Protein AF-A0A0L1IGY7-F1 (afdb_monomer_lite)

pLDDT: mean 75.58, std 21.61, range [26.47, 94.38]

Structure (mmCIF, N/CA/C/O backbone):
data_AF-A0A0L1IGY7-F1
#
_entry.id   AF-A0A0L1IGY7-F1
#
loop_
_atom_site.group_PDB
_atom_site.id
_atom_site.type_symbol
_atom_site.label_atom_id
_atom_site.label_alt_id
_atom_site.label_comp_id
_atom_site.label_asym_id
_atom_site.label_entity_id
_atom_site.label_seq_id
_atom_site.pdbx_PDB_ins_code
_atom_site.Cartn_x
_atom_site.Cartn_y
_atom_site.Cartn_z
_atom_site.occupancy
_atom_site.B_iso_or_equiv
_atom_site.auth_seq_id
_atom_site.auth_comp_id
_atom_site.auth_asym_id
_atom_site.auth_atom_id
_atom_site.pdbx_PDB_model_num
ATOM 1 N N . MET A 1 1 ? -8.525 -13.705 -47.523 1.00 35.44 1 MET A N 1
ATOM 2 C CA . MET A 1 1 ? -8.059 -14.570 -46.414 1.00 35.44 1 MET A CA 1
ATOM 3 C C . MET A 1 1 ? -8.398 -13.883 -45.099 1.00 35.44 1 MET A C 1
ATOM 5 O O . MET A 1 1 ? -7.774 -12.883 -44.765 1.00 35.44 1 MET A O 1
ATOM 9 N N . ASN A 1 2 ? -9.435 -14.358 -44.407 1.00 31.61 2 ASN A N 1
ATOM 10 C CA . ASN A 1 2 ? -9.887 -13.793 -43.135 1.00 31.61 2 ASN A CA 1
ATOM 11 C C . ASN A 1 2 ? -8.904 -14.158 -42.016 1.00 31.61 2 ASN A C 1
ATOM 13 O O . ASN A 1 2 ? -8.664 -15.336 -41.757 1.00 31.61 2 ASN A O 1
ATOM 17 N N . LYS A 1 3 ? -8.339 -13.148 -41.346 1.00 35.06 3 LYS A N 1
ATOM 18 C CA . LYS A 1 3 ? -7.566 -13.336 -40.115 1.00 35.06 3 LYS A CA 1
ATOM 19 C C . LYS A 1 3 ? -8.540 -13.611 -38.972 1.00 35.06 3 LYS A C 1
ATOM 21 O O . LYS A 1 3 ? -9.159 -12.691 -38.448 1.00 35.06 3 LYS A O 1
ATOM 26 N N . ILE A 1 4 ? -8.661 -14.876 -38.585 1.00 37.03 4 ILE A N 1
ATOM 27 C CA . ILE A 1 4 ? -9.270 -15.261 -37.312 1.00 37.03 4 ILE A CA 1
ATOM 28 C C . ILE A 1 4 ? -8.309 -14.794 -36.215 1.00 37.03 4 ILE A C 1
ATOM 30 O O . ILE A 1 4 ? -7.253 -15.390 -35.997 1.00 37.03 4 ILE A O 1
ATOM 34 N N . ALA A 1 5 ? -8.643 -13.681 -35.565 1.00 39.09 5 ALA A N 1
ATOM 35 C CA . ALA A 1 5 ? -7.995 -13.273 -34.331 1.00 39.09 5 ALA A CA 1
ATOM 36 C C . ALA A 1 5 ? -8.349 -14.307 -33.254 1.00 39.09 5 ALA A C 1
ATOM 38 O O . ALA A 1 5 ? -9.515 -14.449 -32.885 1.00 39.09 5 ALA A O 1
ATOM 39 N N . LYS A 1 6 ? -7.354 -15.053 -32.766 1.00 36.97 6 LYS A N 1
ATOM 40 C CA . LYS A 1 6 ? -7.507 -15.844 -31.544 1.00 36.97 6 LYS A CA 1
ATOM 41 C C . LYS A 1 6 ? -7.754 -14.855 -30.400 1.00 36.97 6 LYS A C 1
ATOM 43 O O . LYS A 1 6 ? -6.845 -14.123 -30.027 1.00 36.97 6 LYS A O 1
ATOM 48 N N . LYS A 1 7 ? -8.995 -14.777 -29.910 1.00 40.12 7 LYS A N 1
ATOM 49 C CA . LYS A 1 7 ? -9.310 -14.125 -28.634 1.00 40.12 7 LYS A CA 1
ATOM 50 C C . LYS A 1 7 ? -8.731 -14.994 -27.520 1.00 40.12 7 LYS A C 1
ATOM 52 O O . LYS A 1 7 ? -9.039 -16.183 -27.443 1.00 40.12 7 LYS A O 1
ATOM 57 N N . ASP A 1 8 ? -7.868 -14.409 -26.699 1.00 37.25 8 ASP A N 1
ATOM 58 C CA . ASP A 1 8 ? -7.226 -15.082 -25.576 1.00 37.25 8 ASP A CA 1
ATOM 59 C C . ASP A 1 8 ? -8.265 -15.409 -24.492 1.00 37.25 8 ASP A C 1
ATOM 61 O O . ASP A 1 8 ? -8.646 -14.567 -23.688 1.00 37.25 8 ASP A O 1
ATOM 65 N N . SER A 1 9 ? -8.688 -16.673 -24.435 1.00 38.88 9 SER A N 1
ATOM 66 C CA . SER A 1 9 ? -9.661 -17.242 -23.483 1.00 38.88 9 SER A CA 1
ATOM 67 C C . SER A 1 9 ? -9.359 -16.992 -21.988 1.00 38.88 9 SER A C 1
ATOM 69 O O . SER A 1 9 ? -10.188 -17.310 -21.137 1.00 38.88 9 SER A O 1
ATOM 71 N N . CYS A 1 10 ? -8.186 -16.455 -21.640 1.00 31.28 10 CYS A N 1
ATOM 72 C CA . CYS A 1 10 ? -7.758 -16.199 -20.263 1.00 31.28 10 CYS A CA 1
ATOM 73 C C . CYS A 1 10 ? -8.194 -1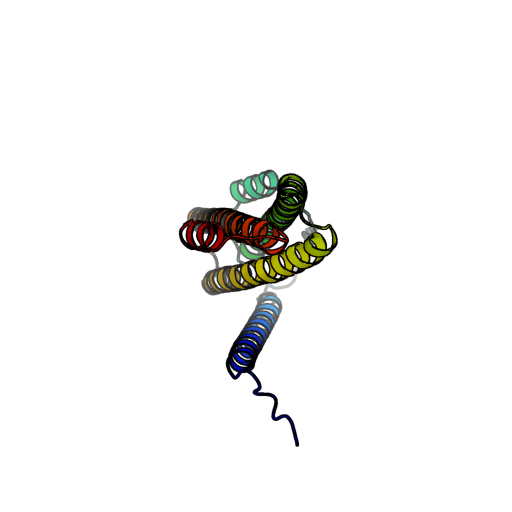4.814 -19.743 1.00 31.28 10 CYS A C 1
ATOM 75 O O . CYS A 1 10 ? -8.430 -14.663 -18.543 1.00 31.28 10 CYS A O 1
ATOM 77 N N . SER A 1 11 ? -8.351 -13.809 -20.619 1.00 41.44 11 SER A N 1
ATOM 78 C CA . SER A 1 11 ? -8.774 -12.459 -20.208 1.00 41.44 11 SER A CA 1
ATOM 79 C C . SER A 1 11 ? -10.242 -12.411 -19.799 1.00 41.44 11 SER A C 1
ATOM 81 O O . SER A 1 11 ? -10.586 -11.784 -18.799 1.00 41.44 11 SER A O 1
ATOM 83 N N . ASP A 1 12 ? -11.092 -13.124 -20.536 1.00 34.22 12 ASP A N 1
ATOM 84 C CA . ASP A 1 12 ? -12.546 -13.070 -20.366 1.00 34.22 12 ASP A CA 1
ATOM 85 C C . ASP A 1 12 ? -12.972 -13.801 -19.079 1.00 34.22 12 ASP A C 1
ATOM 87 O O . ASP A 1 12 ? -13.794 -13.302 -18.315 1.00 34.22 12 ASP A O 1
ATOM 91 N N . LEU A 1 13 ? -12.297 -14.907 -18.737 1.00 34.72 13 LEU A N 1
ATOM 92 C CA . LEU A 1 13 ? -12.490 -15.628 -17.469 1.00 34.72 13 LEU A CA 1
ATOM 93 C C . LEU A 1 13 ? -12.024 -14.832 -16.235 1.00 34.72 13 LEU A C 1
ATOM 95 O O . LEU A 1 13 ? -12.577 -14.999 -15.143 1.00 34.72 13 LEU A O 1
ATOM 99 N N . GLN A 1 14 ? -11.000 -13.981 -16.374 1.00 40.22 14 GLN A N 1
ATOM 100 C CA . GLN A 1 14 ? -10.574 -13.077 -15.298 1.00 40.22 14 GLN A CA 1
ATOM 101 C C . GLN A 1 14 ? -11.543 -11.902 -15.127 1.00 40.22 14 GLN A C 1
ATOM 103 O O . GLN A 1 14 ? -11.778 -11.471 -13.995 1.00 40.22 14 GLN A O 1
ATOM 108 N N . TYR A 1 15 ? -12.122 -11.414 -16.225 1.00 38.25 15 TYR A N 1
ATOM 109 C CA . TYR A 1 15 ? -13.119 -10.347 -16.218 1.00 38.25 15 TYR A CA 1
ATOM 110 C C . TYR A 1 15 ? -14.428 -10.797 -15.550 1.00 38.25 15 TYR A C 1
ATOM 112 O O . TYR A 1 15 ? -14.875 -10.153 -14.601 1.00 38.25 15 TYR A O 1
ATOM 120 N N . ASP A 1 16 ? -14.959 -11.964 -15.929 1.00 37.38 16 ASP A N 1
ATOM 121 C CA . ASP A 1 16 ? -16.190 -12.528 -15.350 1.00 37.38 16 ASP A CA 1
ATOM 122 C C . ASP A 1 16 ? -16.063 -12.807 -13.844 1.00 37.38 16 ASP A C 1
ATOM 124 O O . ASP A 1 16 ? -16.973 -12.529 -13.058 1.00 37.38 16 ASP A O 1
ATOM 128 N N . LYS A 1 17 ? -14.903 -13.310 -13.391 1.00 43.84 17 LYS A N 1
ATOM 129 C CA . LYS A 1 17 ? -14.641 -13.496 -11.952 1.00 43.84 17 LYS A CA 1
ATOM 130 C C . LYS A 1 17 ? -14.593 -12.168 -11.191 1.00 43.84 17 LYS A C 1
ATOM 132 O O . LYS A 1 17 ? -15.021 -12.131 -10.036 1.00 43.84 17 LYS A O 1
ATOM 137 N N . LYS A 1 18 ? -14.079 -11.097 -11.805 1.00 47.28 18 LYS A N 1
ATOM 138 C CA . LYS A 1 18 ? -14.032 -9.755 -11.201 1.00 47.28 18 LYS A CA 1
ATOM 139 C C . LYS A 1 18 ? -15.415 -9.105 -11.139 1.00 47.28 18 LYS A C 1
ATOM 141 O O . LYS A 1 18 ? -15.749 -8.532 -10.103 1.00 47.28 18 LYS A O 1
ATOM 146 N N . GLU A 1 19 ? -16.241 -9.237 -12.176 1.00 51.31 19 GLU A N 1
ATOM 147 C CA . GLU A 1 19 ? -17.617 -8.719 -12.155 1.00 51.31 19 GLU A CA 1
ATOM 148 C C . GLU A 1 19 ? -18.472 -9.388 -11.081 1.00 51.31 19 GLU A C 1
ATOM 150 O O . GLU A 1 19 ? -19.146 -8.693 -10.318 1.00 51.31 19 GLU A O 1
ATOM 155 N N . LYS A 1 20 ? -18.389 -10.719 -10.965 1.00 48.12 20 LYS A N 1
ATOM 156 C CA . LYS A 1 20 ? -19.168 -11.497 -9.989 1.00 48.12 20 LYS A CA 1
ATOM 157 C C . LYS A 1 20 ? -18.786 -11.172 -8.539 1.00 48.12 20 LYS A C 1
ATOM 159 O O . LYS A 1 20 ? -19.646 -11.089 -7.665 1.00 48.12 20 LYS A O 1
ATOM 164 N N . LYS A 1 21 ? -17.495 -10.928 -8.276 1.00 48.44 21 LYS A N 1
ATOM 165 C CA . LYS A 1 21 ? -17.021 -10.428 -6.971 1.00 48.44 21 LYS A CA 1
ATOM 166 C C . LYS A 1 21 ? -17.539 -9.021 -6.673 1.00 48.44 21 LYS A C 1
ATOM 168 O O . LYS A 1 21 ? -18.062 -8.778 -5.588 1.00 48.44 21 LYS A O 1
ATOM 173 N N . ARG A 1 22 ? -17.475 -8.117 -7.656 1.00 46.38 22 ARG A N 1
ATOM 174 C CA . ARG A 1 22 ? -17.964 -6.736 -7.529 1.00 46.38 22 ARG A CA 1
ATOM 175 C C . ARG A 1 22 ? -19.461 -6.675 -7.211 1.00 46.38 22 ARG A C 1
ATOM 177 O O . ARG A 1 22 ? -19.868 -5.860 -6.384 1.00 46.38 22 ARG A O 1
ATOM 184 N N . THR A 1 23 ? -20.272 -7.537 -7.826 1.00 43.44 23 THR A N 1
ATOM 185 C CA . THR A 1 23 ? -21.715 -7.630 -7.537 1.00 43.44 23 THR A CA 1
ATOM 186 C C . THR A 1 23 ? -21.976 -8.119 -6.116 1.00 43.44 23 THR A C 1
ATOM 188 O O . THR A 1 23 ? -22.789 -7.522 -5.414 1.00 43.44 23 THR A O 1
ATOM 191 N N . ASN A 1 24 ? -21.236 -9.128 -5.648 1.00 46.62 24 ASN A N 1
ATOM 192 C CA . ASN A 1 24 ? -21.349 -9.616 -4.270 1.00 46.62 24 ASN A CA 1
ATOM 193 C C . ASN A 1 24 ? -20.965 -8.541 -3.237 1.00 46.62 24 ASN A C 1
ATOM 195 O O . ASN A 1 24 ? -21.649 -8.385 -2.227 1.00 46.62 24 ASN A O 1
ATOM 199 N N . TYR A 1 25 ? -19.918 -7.756 -3.507 1.00 46.16 25 TYR A N 1
ATOM 200 C CA . TYR A 1 25 ? -19.517 -6.645 -2.644 1.00 46.16 25 TYR A CA 1
ATOM 201 C C . TYR A 1 25 ? -20.592 -5.547 -2.575 1.00 46.16 25 TYR A C 1
ATOM 203 O O . TYR A 1 25 ? -20.991 -5.138 -1.483 1.00 46.16 25 TYR A O 1
ATOM 211 N N . LEU A 1 26 ? -21.132 -5.124 -3.723 1.00 52.81 26 LEU A N 1
ATOM 212 C CA . LEU A 1 26 ? -22.239 -4.159 -3.788 1.00 52.81 26 LEU A CA 1
ATOM 213 C C . LEU A 1 26 ? -23.484 -4.652 -3.037 1.00 52.81 26 LEU A C 1
ATOM 215 O O . LEU A 1 26 ? -24.147 -3.864 -2.363 1.00 52.81 26 LEU A O 1
ATOM 219 N N . GLN A 1 27 ? -23.772 -5.952 -3.110 1.00 54.78 27 GLN A N 1
ATOM 220 C CA . GLN A 1 27 ? -24.874 -6.558 -2.372 1.00 54.78 27 GLN A CA 1
ATOM 221 C C . GLN A 1 27 ? -24.619 -6.533 -0.859 1.00 54.78 27 GLN A C 1
ATOM 223 O O . GLN A 1 27 ? -25.505 -6.151 -0.100 1.00 54.78 27 GLN A O 1
ATOM 228 N N . SER A 1 28 ? -23.401 -6.865 -0.414 1.00 49.50 28 SER A N 1
ATOM 229 C CA . SER A 1 28 ? -23.038 -6.794 1.009 1.00 49.50 28 SER A CA 1
ATOM 230 C C . SER A 1 28 ? -23.096 -5.367 1.566 1.00 49.50 28 SER A C 1
ATOM 232 O O . SER A 1 28 ? -23.590 -5.165 2.672 1.00 49.50 28 SER A O 1
ATOM 234 N N . LEU A 1 29 ? -22.690 -4.361 0.781 1.00 49.91 29 LEU A N 1
ATOM 235 C CA . LEU A 1 29 ? -22.806 -2.951 1.160 1.00 49.91 29 LEU A CA 1
ATOM 236 C C . LEU A 1 29 ? -24.263 -2.515 1.341 1.00 49.91 29 LEU A C 1
ATOM 238 O O . LEU A 1 29 ? -24.563 -1.832 2.317 1.00 49.91 29 LEU A O 1
ATOM 242 N N . LYS A 1 30 ? -25.167 -2.929 0.440 1.00 62.16 30 LYS A N 1
ATOM 243 C CA . LYS A 1 30 ? -26.603 -2.621 0.552 1.00 62.16 30 LYS A CA 1
ATOM 244 C C . LYS A 1 30 ? -27.223 -3.204 1.818 1.00 62.16 30 LYS A C 1
ATOM 246 O O . LYS A 1 30 ? -27.866 -2.469 2.558 1.00 62.16 30 LYS A O 1
ATOM 251 N N . VAL A 1 31 ? -26.963 -4.481 2.102 1.00 62.69 31 VAL A N 1
ATOM 252 C CA . VAL A 1 31 ? -27.472 -5.155 3.312 1.00 62.69 31 VAL A CA 1
ATOM 253 C C . VAL A 1 31 ? -27.002 -4.435 4.576 1.00 62.69 31 VAL A C 1
ATOM 255 O O . VAL A 1 31 ? -27.765 -4.246 5.516 1.00 62.69 31 VAL A O 1
ATOM 258 N N . ILE A 1 32 ? -25.752 -3.976 4.602 1.00 56.25 32 ILE A N 1
ATOM 259 C CA . ILE A 1 32 ? -25.205 -3.251 5.754 1.00 56.25 32 ILE A CA 1
ATOM 260 C C . ILE A 1 32 ? -25.819 -1.853 5.875 1.00 56.25 32 ILE A C 1
ATOM 262 O O . ILE A 1 32 ? -26.104 -1.405 6.982 1.00 56.25 32 ILE A O 1
ATOM 266 N N . GLN A 1 33 ? -26.062 -1.169 4.758 1.00 58.66 33 GLN A N 1
ATOM 267 C CA . GLN A 1 33 ? -26.731 0.130 4.751 1.00 58.66 33 GLN A CA 1
ATOM 268 C C . GLN A 1 33 ? -28.171 0.030 5.278 1.00 58.66 33 GLN A C 1
ATOM 270 O O . GLN A 1 33 ? -28.596 0.887 6.050 1.00 58.66 33 GLN A O 1
ATOM 275 N N . GLU A 1 34 ? -28.871 -1.057 4.956 1.00 58.78 34 GLU A N 1
ATOM 276 C CA . GLU A 1 34 ? -30.189 -1.390 5.509 1.00 58.78 34 GLU A CA 1
ATOM 277 C C . GLU A 1 34 ? -30.116 -1.734 7.008 1.00 58.78 34 GLU A C 1
ATOM 279 O O . GLU A 1 34 ? -30.927 -1.245 7.792 1.00 58.78 34 GLU A O 1
ATOM 284 N N . LEU A 1 35 ? -29.114 -2.504 7.452 1.00 49.75 35 LEU A N 1
ATOM 285 C CA . LEU A 1 35 ? -28.907 -2.810 8.877 1.00 49.75 35 LEU A CA 1
ATOM 286 C C . LEU A 1 35 ? -28.600 -1.554 9.709 1.00 49.75 35 LEU A C 1
ATOM 288 O O . LEU A 1 35 ? -29.088 -1.429 10.832 1.00 49.75 35 LEU A O 1
ATOM 292 N N . MET A 1 36 ? -27.844 -0.602 9.156 1.00 48.59 36 MET A N 1
ATOM 293 C CA . MET A 1 36 ? -27.573 0.687 9.805 1.00 48.59 36 MET A CA 1
ATOM 294 C C . MET A 1 36 ? -28.822 1.575 9.905 1.00 48.59 36 MET A C 1
ATOM 296 O O . MET A 1 36 ? -28.937 2.333 10.862 1.00 48.59 36 MET A O 1
ATOM 300 N N . GLN A 1 37 ? -29.760 1.479 8.958 1.00 48.19 37 GLN A N 1
ATOM 301 C CA . GLN A 1 37 ? -31.033 2.214 8.999 1.00 48.19 37 GLN A CA 1
ATOM 302 C C . GLN A 1 37 ? -32.046 1.567 9.957 1.00 48.19 37 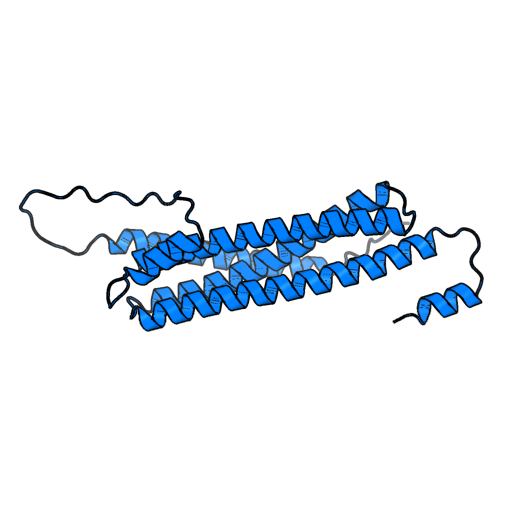GLN A C 1
ATOM 304 O O . GLN A 1 37 ? -32.756 2.270 10.673 1.00 48.19 37 GLN A O 1
ATOM 309 N N . ASN A 1 38 ? -32.070 0.235 10.025 1.00 42.88 38 ASN A N 1
ATOM 310 C CA . ASN A 1 38 ? -33.005 -0.518 10.863 1.00 42.88 38 ASN A CA 1
ATOM 311 C C . ASN A 1 38 ? -32.573 -0.598 12.340 1.00 42.88 38 ASN A C 1
ATOM 313 O O . ASN A 1 38 ? -33.421 -0.740 13.217 1.00 42.88 38 ASN A O 1
ATOM 317 N N . GLY A 1 39 ? -31.276 -0.453 12.638 1.00 36.84 39 GLY A N 1
ATOM 318 C CA . GLY A 1 39 ? -30.748 -0.405 14.009 1.00 36.84 39 GLY A CA 1
ATOM 319 C C . GLY A 1 39 ? -31.102 0.861 14.804 1.00 36.84 39 GLY A C 1
ATOM 320 O O . GLY A 1 39 ? -30.808 0.922 15.993 1.00 36.84 39 GLY A O 1
ATOM 321 N N . VAL A 1 40 ? -31.737 1.859 14.176 1.00 38.44 40 VAL A N 1
ATOM 322 C CA . VAL A 1 40 ? -32.159 3.124 14.812 1.00 38.44 40 VAL A CA 1
ATOM 323 C C . VAL A 1 40 ? -33.553 3.019 15.455 1.00 38.44 40 VAL A C 1
ATOM 325 O O . VAL A 1 40 ? -33.961 3.909 16.194 1.00 38.44 40 VAL A O 1
ATOM 328 N N . VAL A 1 41 ? -34.293 1.922 15.250 1.00 35.97 41 VAL A N 1
ATOM 329 C CA . VAL A 1 41 ? -35.638 1.759 15.827 1.00 35.97 41 VAL A CA 1
ATOM 330 C C . VAL A 1 41 ? -35.634 0.675 16.903 1.00 35.97 41 VAL A C 1
ATOM 332 O O . VAL A 1 41 ? -35.963 -0.482 16.661 1.00 35.97 41 VAL A O 1
ATOM 335 N N . SER A 1 42 ? -35.282 1.061 18.128 1.00 32.44 42 SER A N 1
ATOM 336 C CA . SER A 1 42 ? -35.657 0.339 19.351 1.00 32.44 42 SER A CA 1
ATOM 337 C C . SER A 1 42 ? -36.254 1.344 20.336 1.00 32.44 42 SER A C 1
ATOM 339 O O . SER A 1 42 ? -35.641 2.357 20.644 1.00 32.44 42 SER A O 1
ATOM 341 N N . LYS A 1 43 ? -37.504 1.080 20.727 1.00 41.19 43 LYS A N 1
ATOM 342 C CA . LYS A 1 43 ? -38.435 1.934 21.482 1.00 41.19 43 LYS A CA 1
ATOM 343 C C . LYS A 1 43 ? -37.874 2.442 22.815 1.00 41.19 43 LYS A C 1
ATOM 345 O O . LYS A 1 43 ? -37.637 1.615 23.685 1.00 41.19 43 LYS A O 1
ATOM 350 N N . GLU A 1 44 ? -37.901 3.758 23.030 1.00 26.47 44 GLU A N 1
ATOM 351 C CA . GLU A 1 44 ? -38.109 4.362 24.354 1.00 26.47 44 GLU A CA 1
ATOM 352 C C . GLU A 1 44 ? -39.057 5.568 24.254 1.00 26.47 44 GLU A C 1
ATOM 354 O O . GLU A 1 44 ? -39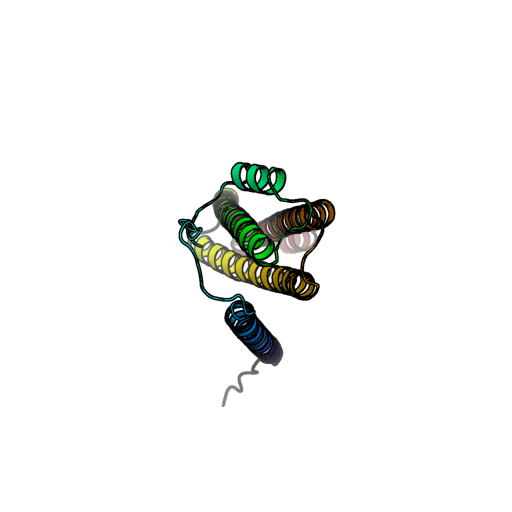.159 6.237 23.225 1.00 26.47 44 GLU A O 1
ATOM 359 N N . ASN A 1 45 ? -39.859 5.730 25.304 1.00 30.16 45 ASN A N 1
ATOM 360 C CA . ASN A 1 45 ? -41.022 6.603 25.389 1.00 30.16 45 ASN A CA 1
ATOM 361 C C . ASN A 1 45 ? -40.641 8.087 25.512 1.00 30.16 45 ASN A C 1
ATOM 363 O O . ASN A 1 45 ? -39.564 8.433 25.982 1.00 30.16 45 ASN A O 1
ATOM 367 N N . LYS A 1 46 ? -41.585 8.952 25.125 1.00 39.59 46 LYS A N 1
ATOM 368 C CA . LYS A 1 46 ? -41.555 10.405 25.335 1.00 39.59 46 LYS A CA 1
ATOM 369 C C . LYS A 1 46 ? -41.343 10.737 26.816 1.00 39.59 46 LYS A C 1
ATOM 371 O O . LYS A 1 46 ? -42.200 10.394 27.622 1.00 39.59 46 LYS A O 1
ATOM 376 N N . ASP A 1 47 ? -40.237 11.387 27.151 1.00 34.75 47 ASP A N 1
ATOM 377 C CA . ASP A 1 47 ? -40.202 12.776 27.623 1.00 34.75 47 ASP A CA 1
ATOM 378 C C . ASP A 1 47 ? -38.763 13.184 27.995 1.00 34.75 47 ASP A C 1
ATOM 380 O O . ASP A 1 47 ? -37.921 12.359 28.332 1.00 34.75 47 ASP A O 1
ATOM 384 N N . ASP A 1 48 ? -38.544 14.494 27.930 1.00 29.88 48 ASP A N 1
ATOM 385 C CA . ASP A 1 48 ? -37.426 15.284 28.446 1.00 29.88 48 ASP A CA 1
ATOM 386 C C . ASP A 1 48 ? -36.194 15.621 27.584 1.00 29.88 48 ASP A C 1
ATOM 388 O O . ASP A 1 48 ? -35.581 14.848 26.854 1.00 29.88 48 ASP A O 1
ATOM 392 N N . LYS A 1 49 ? -35.901 16.920 27.700 1.00 40.38 49 LYS A N 1
ATOM 393 C CA . LYS A 1 49 ? -34.894 17.757 27.056 1.00 40.38 49 LYS A CA 1
ATOM 394 C C . LYS A 1 49 ? -33.458 17.249 27.218 1.00 40.38 49 LYS A C 1
ATOM 396 O O . LYS A 1 49 ? -33.081 16.731 28.259 1.00 40.38 49 LYS A O 1
ATOM 401 N N . SER A 1 50 ? -32.639 17.725 26.274 1.00 38.06 50 SER A N 1
ATOM 402 C CA . SER A 1 50 ? -31.180 17.881 26.346 1.00 38.06 50 SER A CA 1
ATOM 403 C C . SER A 1 50 ? -30.375 16.645 25.958 1.00 38.06 50 SER A C 1
ATOM 405 O O . SER A 1 50 ? -30.163 15.746 26.757 1.00 38.06 50 SER A O 1
ATOM 407 N N . ASN A 1 51 ? -29.806 16.666 24.754 1.00 29.38 51 ASN A N 1
ATOM 408 C CA . ASN A 1 51 ? -28.382 16.951 24.576 1.00 29.38 51 ASN A CA 1
ATOM 409 C C . ASN A 1 51 ? -28.074 17.059 23.080 1.00 29.38 51 ASN A C 1
ATOM 411 O O . ASN A 1 51 ? -28.581 16.295 22.265 1.00 29.38 51 ASN A O 1
ATOM 415 N N . ASN A 1 52 ? -27.252 18.047 22.731 1.00 38.16 52 ASN A N 1
ATOM 416 C CA . ASN A 1 52 ? -26.649 18.176 21.413 1.00 38.16 52 ASN A CA 1
ATOM 417 C C . ASN A 1 52 ? -25.794 16.929 21.145 1.00 38.16 52 ASN A C 1
ATOM 419 O O . ASN A 1 52 ? -24.645 16.869 21.577 1.00 38.16 52 ASN A O 1
ATOM 423 N N . GLU A 1 53 ? -26.342 15.928 20.457 1.00 36.25 53 GLU A N 1
ATOM 424 C CA . GLU A 1 53 ? -25.522 14.883 19.854 1.00 36.25 53 GLU A CA 1
ATOM 425 C C . GLU A 1 53 ? -24.820 15.484 18.640 1.00 36.25 53 GLU A C 1
ATOM 427 O O . GLU A 1 53 ? -25.387 15.652 17.559 1.00 36.25 53 GLU A O 1
ATOM 432 N N . GLU A 1 54 ? -23.566 15.857 18.868 1.00 40.56 54 GLU A N 1
ATOM 433 C CA . GLU A 1 54 ? -22.593 16.185 17.844 1.00 40.56 54 GLU A CA 1
ATOM 434 C C . GLU A 1 54 ? -22.525 15.008 16.860 1.00 40.56 54 GLU A C 1
ATOM 436 O O . GLU A 1 54 ? -21.983 13.933 17.134 1.00 40.56 54 GLU A O 1
ATOM 441 N N . LEU A 1 55 ? -23.168 15.196 15.708 1.00 36.78 55 LEU A N 1
ATOM 442 C CA . LEU A 1 55 ? -23.032 14.347 14.536 1.00 36.78 55 LEU A CA 1
ATOM 443 C C . LEU A 1 55 ? -21.558 14.377 14.123 1.00 36.78 55 LEU A C 1
ATOM 445 O O . LEU A 1 55 ? -21.157 15.238 13.344 1.00 36.78 55 LEU A O 1
ATOM 449 N N . VAL A 1 56 ? -20.758 13.447 14.656 1.00 42.00 56 VAL A N 1
ATOM 450 C CA . VAL A 1 56 ? -19.378 13.202 14.221 1.00 42.00 56 VAL A CA 1
ATOM 451 C C . VAL A 1 56 ? -19.408 13.041 12.708 1.00 42.00 56 VAL A C 1
ATOM 453 O O . VAL A 1 56 ? -19.928 12.052 12.176 1.00 42.00 56 VAL A O 1
ATOM 456 N N . SER A 1 57 ? -18.931 14.068 12.011 1.00 37.12 57 SER A N 1
ATOM 457 C CA . SER A 1 57 ? -19.012 14.120 10.563 1.00 37.12 57 SER A CA 1
ATOM 458 C C . SER A 1 57 ? -18.135 13.006 9.995 1.00 37.12 57 SER A C 1
ATOM 460 O O . SER A 1 57 ? -16.976 12.828 10.373 1.00 37.12 57 SER A O 1
ATOM 462 N N . PHE A 1 58 ? -18.677 12.234 9.054 1.00 41.31 58 PHE A N 1
ATOM 463 C CA . PHE A 1 58 ? -17.977 11.123 8.395 1.00 41.31 58 PHE A CA 1
ATOM 464 C C . PHE A 1 58 ? -16.732 11.564 7.588 1.00 41.31 58 PHE A C 1
ATOM 466 O O . PHE A 1 58 ? -16.054 10.745 6.959 1.00 41.31 58 PHE A O 1
ATOM 473 N N . GLU A 1 59 ? -16.442 12.867 7.575 1.00 43.09 59 GLU A N 1
ATOM 474 C CA . GLU A 1 59 ? -15.438 13.521 6.749 1.00 43.09 59 GLU A CA 1
ATOM 475 C C . GLU A 1 59 ? -14.178 13.945 7.503 1.00 43.09 59 GLU A C 1
ATOM 477 O O . GLU A 1 59 ? -13.171 14.195 6.835 1.00 43.09 59 GLU A O 1
ATOM 482 N N . GLU A 1 60 ? -14.169 13.937 8.841 1.00 54.12 60 GLU A N 1
ATOM 483 C CA . GLU A 1 60 ? -12.985 14.310 9.623 1.00 54.12 60 GLU A CA 1
ATOM 484 C C . GLU A 1 60 ? -11.759 13.472 9.224 1.00 54.12 60 GLU A C 1
ATOM 486 O O . GLU A 1 60 ? -11.800 12.241 9.125 1.00 54.12 60 GLU A O 1
ATOM 491 N N . ASN A 1 61 ? -10.663 14.164 8.907 1.00 65.00 61 ASN A N 1
ATOM 492 C CA . ASN A 1 61 ? -9.394 13.568 8.508 1.00 65.00 61 ASN A CA 1
ATOM 493 C C . ASN A 1 61 ? -8.524 13.362 9.750 1.00 65.00 61 ASN A C 1
ATOM 495 O O . ASN A 1 61 ? -7.634 14.169 10.005 1.00 65.00 61 ASN A O 1
ATOM 499 N N . TYR A 1 62 ? -8.744 12.273 10.484 1.00 75.25 62 TYR A N 1
ATOM 500 C CA . TYR A 1 62 ? -7.887 11.961 11.625 1.00 75.25 62 TYR A CA 1
ATOM 501 C C . TYR A 1 62 ? -6.476 11.546 11.184 1.00 75.25 62 TYR A C 1
ATOM 503 O O . TYR A 1 62 ? -6.261 10.863 10.175 1.00 75.25 62 TYR A O 1
ATOM 511 N N . THR A 1 63 ? -5.501 11.958 11.979 1.00 85.12 63 THR A N 1
ATOM 512 C CA . THR A 1 63 ? -4.111 11.516 11.965 1.00 85.12 63 THR A CA 1
ATOM 513 C C . THR A 1 63 ? -3.954 10.204 12.736 1.00 85.12 63 THR A C 1
ATOM 515 O O . THR A 1 63 ? -4.806 9.811 13.531 1.00 85.12 63 THR A O 1
ATOM 518 N N . GLU A 1 64 ? -2.825 9.516 12.542 1.00 84.88 64 GLU A N 1
ATOM 519 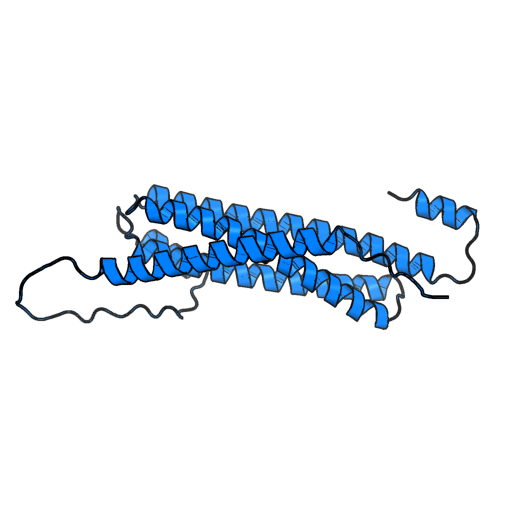C CA . GLU A 1 64 ? -2.523 8.270 13.267 1.00 84.88 64 GLU A CA 1
ATOM 520 C C . GLU A 1 64 ? -2.550 8.476 14.790 1.00 84.88 64 GLU A C 1
ATOM 522 O O . GLU A 1 64 ? -3.023 7.617 15.533 1.00 84.88 64 GLU A O 1
ATOM 527 N N . LYS A 1 65 ? -2.065 9.640 15.242 1.00 87.75 65 LYS A N 1
ATOM 528 C CA . LYS A 1 65 ? -2.044 10.021 16.652 1.00 87.75 65 LYS A CA 1
ATOM 529 C C . LYS A 1 65 ? -3.461 10.201 17.190 1.00 87.75 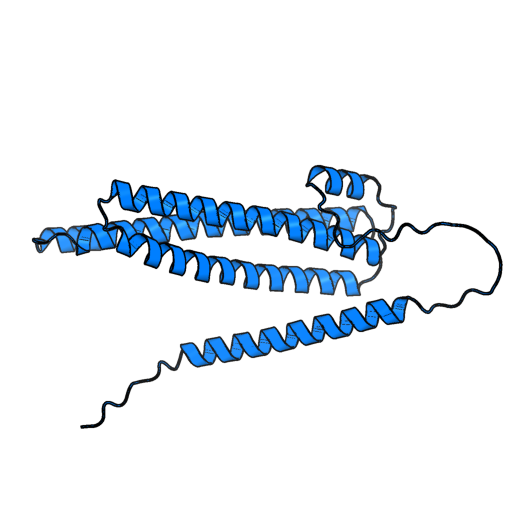65 LYS A C 1
ATOM 531 O O . LYS A 1 65 ? -3.785 9.604 18.206 1.00 87.75 65 LYS A O 1
ATOM 536 N N . GLU A 1 66 ? -4.309 10.931 16.473 1.00 89.12 66 GLU A N 1
ATOM 537 C CA . GLU A 1 66 ? -5.701 11.147 16.883 1.00 89.12 66 GLU A CA 1
ATOM 538 C C . GLU A 1 66 ? -6.492 9.836 16.934 1.00 89.12 66 GLU A C 1
ATOM 540 O O . GLU A 1 66 ? -7.248 9.625 17.877 1.00 89.12 66 GLU A O 1
ATOM 545 N N . ILE A 1 67 ? -6.270 8.900 15.999 1.00 91.00 67 ILE A N 1
ATOM 546 C CA . ILE A 1 67 ? -6.884 7.564 16.090 1.00 91.00 67 ILE A CA 1
ATOM 547 C C . ILE A 1 67 ? -6.416 6.828 17.349 1.00 91.00 67 ILE A C 1
ATOM 549 O O . ILE A 1 67 ? -7.224 6.194 18.023 1.00 91.00 67 ILE A O 1
ATOM 553 N N . ASN A 1 68 ? -5.129 6.899 17.691 1.00 91.44 68 ASN A N 1
ATOM 554 C CA . ASN A 1 68 ? -4.620 6.261 18.906 1.00 91.44 68 ASN A CA 1
ATOM 555 C C . ASN A 1 68 ? -5.194 6.910 20.175 1.00 91.44 68 ASN A C 1
ATOM 557 O O . ASN A 1 68 ? -5.534 6.198 21.122 1.00 91.44 68 ASN A O 1
ATOM 561 N N . ASP A 1 69 ? -5.382 8.229 20.167 1.00 91.81 69 ASP A N 1
ATOM 562 C CA . ASP A 1 69 ? -6.037 8.953 21.255 1.00 91.81 69 ASP A CA 1
ATOM 563 C C . ASP A 1 69 ? -7.508 8.521 21.390 1.00 91.81 69 ASP A C 1
ATOM 565 O O . ASP A 1 69 ? -7.956 8.229 22.500 1.00 91.81 69 ASP A O 1
ATOM 569 N N . ILE A 1 70 ? -8.240 8.381 20.278 1.00 91.06 70 ILE A N 1
ATOM 570 C CA . ILE A 1 70 ? -9.615 7.851 20.262 1.00 91.06 70 ILE A CA 1
ATOM 571 C C . ILE A 1 70 ? -9.649 6.424 20.823 1.00 91.06 70 ILE A C 1
ATOM 573 O O . ILE A 1 70 ? -10.424 6.145 21.737 1.00 91.06 70 ILE A O 1
ATOM 577 N N . LEU A 1 71 ? -8.771 5.532 20.349 1.00 92.38 71 LEU A N 1
ATOM 578 C CA . LEU A 1 71 ? -8.679 4.148 20.831 1.00 92.38 71 LEU A CA 1
ATOM 579 C C . LEU A 1 71 ? -8.414 4.082 22.343 1.00 92.38 71 LEU A C 1
ATOM 581 O O . LEU A 1 71 ? -8.970 3.223 23.032 1.00 92.38 71 LEU A O 1
ATOM 585 N N . SER A 1 72 ? -7.600 4.997 22.879 1.00 91.75 72 SER A N 1
ATOM 586 C CA . SER A 1 72 ? -7.300 5.057 24.315 1.00 91.75 72 SER A CA 1
ATOM 587 C C . SER A 1 72 ? -8.507 5.472 25.164 1.00 91.75 72 SER A C 1
ATOM 589 O O . SER A 1 72 ? -8.649 4.989 26.289 1.00 91.75 72 SER A O 1
ATOM 591 N N . LYS A 1 73 ? -9.414 6.282 24.608 1.00 92.44 73 LYS A N 1
ATOM 592 C CA . LYS A 1 73 ? -10.603 6.829 25.283 1.00 92.44 73 LYS A CA 1
ATOM 593 C C . LYS A 1 73 ? -11.866 5.984 25.109 1.00 92.44 73 LYS A C 1
ATOM 595 O O . LYS A 1 73 ? -12.894 6.322 25.680 1.00 92.44 73 LYS A O 1
ATOM 600 N N . LEU A 1 74 ? -11.796 4.884 24.358 1.00 92.62 74 LEU A N 1
ATOM 601 C CA . LEU A 1 74 ? -12.925 3.966 24.204 1.00 92.62 74 LEU A CA 1
ATOM 602 C C . LEU A 1 74 ? -13.399 3.401 25.549 1.00 92.62 74 LEU A C 1
ATOM 604 O O . LEU A 1 74 ? -12.579 3.084 26.421 1.00 92.62 74 LEU A O 1
ATOM 608 N N . ASN A 1 75 ? -14.714 3.209 25.654 1.00 92.25 75 ASN A N 1
ATOM 609 C CA . ASN A 1 75 ? -15.362 2.468 26.735 1.00 92.25 75 ASN A CA 1
ATOM 610 C C . ASN A 1 75 ? -14.921 0.996 26.739 1.00 92.25 75 ASN A C 1
ATOM 612 O O . ASN A 1 75 ? -14.363 0.506 25.758 1.00 92.25 75 ASN A O 1
ATOM 616 N N . GLU A 1 76 ? -15.183 0.276 27.834 1.00 93.06 76 GLU A N 1
ATOM 617 C CA . GLU A 1 76 ? -14.829 -1.147 27.971 1.00 93.06 76 GLU A CA 1
ATOM 618 C C . GLU A 1 76 ? -15.431 -2.014 26.857 1.00 93.06 76 GLU A C 1
ATOM 620 O O . GLU A 1 76 ? -14.764 -2.915 26.344 1.00 93.06 76 GLU A O 1
ATOM 625 N N . PHE A 1 77 ? -16.649 -1.680 26.430 1.00 92.81 77 PHE A N 1
ATOM 626 C CA . PHE A 1 77 ? -17.307 -2.246 25.260 1.00 92.81 77 PHE A CA 1
ATOM 627 C C . PHE A 1 77 ? -17.440 -1.185 24.175 1.00 92.81 77 PHE A C 1
ATOM 629 O O . PHE A 1 77 ? -17.928 -0.080 24.413 1.00 92.81 77 PHE A O 1
ATOM 636 N N . VAL A 1 78 ? -17.007 -1.536 22.970 1.00 92.12 78 VAL A N 1
ATOM 637 C CA . VAL A 1 78 ? -17.042 -0.664 21.798 1.00 92.12 78 VAL A CA 1
ATOM 638 C C . VAL A 1 78 ? -18.343 -0.923 21.046 1.00 92.12 78 VAL A C 1
ATOM 640 O O . VAL A 1 78 ? -18.692 -2.077 20.777 1.00 92.12 78 VAL A O 1
ATOM 643 N N . SER A 1 79 ? -19.075 0.143 20.719 1.00 90.06 79 SER A N 1
ATOM 644 C CA . SER A 1 79 ? -20.302 0.051 19.925 1.00 90.06 79 SER A CA 1
ATOM 645 C C . SER A 1 79 ? -19.978 -0.262 18.456 1.00 90.06 79 SER A C 1
ATOM 647 O O . SER A 1 79 ? -18.898 0.078 17.970 1.00 90.06 79 SER A O 1
ATOM 649 N N . LEU A 1 80 ? -20.909 -0.868 17.703 1.00 89.12 80 LEU A N 1
ATOM 650 C CA . LEU A 1 80 ? -20.700 -1.075 16.258 1.00 89.12 80 LEU A CA 1
ATOM 651 C C . LEU A 1 80 ? -20.426 0.244 15.522 1.00 89.12 80 LEU A C 1
ATOM 653 O O . LEU A 1 80 ? -19.618 0.265 14.593 1.00 89.12 80 LEU A O 1
ATOM 657 N N . LYS A 1 81 ? -21.098 1.328 15.930 1.00 89.00 81 LYS A N 1
ATOM 658 C CA . LYS A 1 81 ? -20.937 2.662 15.341 1.00 89.00 81 LYS A CA 1
ATOM 659 C C . LYS A 1 81 ? -19.488 3.128 15.475 1.00 89.00 81 LYS A C 1
ATOM 661 O O . LYS A 1 81 ? -18.872 3.481 14.471 1.00 89.00 81 LYS A O 1
ATOM 666 N N . ASP A 1 82 ? -18.921 3.035 16.675 1.00 90.12 82 ASP A N 1
ATOM 667 C CA . ASP A 1 82 ? -17.536 3.446 16.930 1.00 90.12 82 ASP A CA 1
ATOM 668 C C . ASP A 1 82 ? -16.542 2.552 16.192 1.00 90.12 82 ASP A C 1
ATOM 670 O O . ASP A 1 82 ? -15.598 3.051 15.578 1.00 90.12 82 ASP A O 1
ATOM 674 N N . MET A 1 83 ? -16.783 1.234 16.168 1.00 90.94 83 MET A N 1
ATOM 675 C CA . MET A 1 83 ? -15.948 0.310 15.396 1.00 90.94 83 MET A CA 1
ATOM 676 C C . MET A 1 83 ? -15.919 0.686 13.912 1.00 90.94 83 MET A C 1
ATOM 678 O O . MET A 1 83 ? -14.848 0.723 13.302 1.00 90.94 83 MET A O 1
ATOM 682 N N . PHE A 1 84 ? -17.087 0.974 13.331 1.00 89.38 84 PHE A N 1
ATOM 683 C CA . PHE A 1 84 ? -17.234 1.356 11.929 1.00 89.38 84 PHE A CA 1
ATOM 684 C C . PHE A 1 84 ? -16.540 2.682 11.612 1.00 89.38 84 PHE A C 1
ATOM 686 O O . PHE A 1 84 ? -15.829 2.775 10.607 1.00 89.38 84 PHE A O 1
ATOM 693 N N . ILE A 1 85 ? -16.699 3.692 12.470 1.00 88.94 85 ILE A N 1
ATOM 694 C CA . ILE A 1 85 ? -16.039 4.993 12.311 1.00 88.94 85 ILE A CA 1
ATOM 695 C C . ILE A 1 85 ? -14.519 4.816 12.368 1.00 88.94 85 ILE A C 1
ATOM 697 O O . ILE A 1 85 ? -13.822 5.178 11.419 1.00 88.94 85 ILE A O 1
ATOM 701 N N . ILE A 1 86 ? -14.002 4.191 13.429 1.00 91.75 86 ILE A N 1
ATOM 702 C CA . ILE A 1 86 ? -12.558 4.028 13.645 1.00 91.75 86 ILE A CA 1
ATOM 703 C C . ILE A 1 86 ? -11.920 3.238 12.505 1.00 91.75 86 ILE A C 1
ATOM 705 O O . ILE A 1 86 ? -10.894 3.649 11.961 1.00 91.75 86 ILE A O 1
ATOM 709 N N . PHE A 1 87 ? -12.538 2.134 12.087 1.00 91.00 87 PHE A N 1
ATOM 710 C CA . PHE A 1 87 ? -12.005 1.321 11.000 1.00 91.00 87 PHE A CA 1
ATOM 711 C C . PHE A 1 87 ? -11.934 2.084 9.673 1.00 91.00 87 PHE A C 1
ATOM 713 O O . PHE A 1 87 ? -10.931 1.993 8.963 1.00 91.00 87 PHE A O 1
ATOM 720 N N . ASN A 1 88 ? -12.959 2.871 9.334 1.00 89.19 88 ASN A N 1
ATOM 721 C CA . ASN A 1 88 ? -12.932 3.679 8.114 1.00 89.19 88 ASN A CA 1
ATOM 722 C C . ASN A 1 88 ? -11.821 4.732 8.143 1.00 89.19 88 ASN A C 1
ATOM 724 O O . ASN A 1 88 ? -11.204 4.997 7.107 1.00 89.19 88 ASN A O 1
ATOM 728 N N . GLN A 1 89 ? -11.529 5.291 9.316 1.00 90.62 89 GLN A N 1
ATOM 729 C CA . GLN A 1 89 ? -10.442 6.250 9.479 1.00 90.62 89 GLN A CA 1
ATOM 730 C C . GLN A 1 89 ? -9.072 5.585 9.347 1.00 90.62 89 GLN A C 1
ATOM 732 O O . GLN A 1 89 ? -8.233 6.063 8.581 1.00 90.62 89 GLN A O 1
ATOM 737 N N . VAL A 1 90 ? -8.876 4.417 9.967 1.00 91.19 90 VAL A N 1
ATOM 738 C CA . VAL A 1 90 ? -7.670 3.600 9.757 1.00 91.19 90 VAL A CA 1
ATOM 739 C C . VAL A 1 90 ? -7.495 3.292 8.267 1.00 91.19 90 VAL A C 1
ATOM 741 O O . VAL A 1 90 ? -6.444 3.577 7.697 1.00 91.19 90 VAL A O 1
ATOM 744 N N . LYS A 1 91 ? -8.545 2.814 7.590 1.00 90.25 91 LYS A N 1
ATOM 745 C CA . LYS A 1 91 ? -8.525 2.525 6.147 1.00 90.25 91 LYS A CA 1
ATOM 746 C C . LYS A 1 91 ? -8.116 3.741 5.309 1.00 90.25 91 LYS A C 1
ATOM 748 O O . LYS A 1 91 ? -7.297 3.615 4.398 1.00 90.25 91 LYS A O 1
ATOM 753 N N . ARG A 1 92 ? -8.648 4.930 5.618 1.00 89.38 92 ARG A N 1
ATOM 754 C CA . ARG A 1 92 ? -8.279 6.190 4.946 1.00 89.38 92 ARG A CA 1
ATOM 755 C C . ARG A 1 92 ? -6.791 6.504 5.100 1.00 89.38 92 ARG A C 1
ATOM 757 O O . ARG A 1 92 ? -6.150 6.871 4.113 1.00 89.38 92 ARG A O 1
ATOM 764 N N . ILE A 1 93 ? -6.231 6.346 6.298 1.00 90.81 93 ILE A N 1
ATOM 765 C CA . ILE A 1 93 ? -4.796 6.545 6.535 1.00 90.81 93 ILE A CA 1
ATOM 766 C C . ILE A 1 93 ? -3.969 5.530 5.737 1.00 90.81 93 ILE A C 1
ATOM 768 O O . ILE A 1 93 ? -3.016 5.909 5.053 1.00 90.81 93 ILE A O 1
ATOM 772 N N . GLU A 1 94 ? -4.349 4.253 5.761 1.00 90.75 94 GLU A N 1
ATOM 773 C CA . GLU A 1 94 ? -3.640 3.205 5.022 1.00 90.75 94 GLU A CA 1
ATOM 774 C C . GLU A 1 94 ? -3.688 3.436 3.500 1.00 90.75 94 GLU A C 1
ATOM 776 O O . GLU A 1 94 ? -2.688 3.210 2.812 1.00 90.75 94 GLU A O 1
ATOM 781 N N . ARG A 1 95 ? -4.793 3.987 2.975 1.00 91.81 95 ARG A N 1
ATOM 782 C CA . ARG A 1 95 ? -4.897 4.436 1.577 1.00 91.81 95 ARG A CA 1
ATOM 783 C C . ARG A 1 95 ? -3.919 5.564 1.254 1.00 91.81 95 ARG A C 1
ATOM 785 O O . ARG A 1 95 ? -3.247 5.503 0.228 1.00 91.81 95 ARG A O 1
ATOM 792 N N . LYS A 1 96 ? -3.796 6.574 2.125 1.00 91.31 96 LYS A N 1
ATOM 793 C CA . LYS A 1 96 ? -2.815 7.665 1.948 1.00 91.31 96 LYS A CA 1
ATOM 794 C C . LYS A 1 96 ? -1.387 7.109 1.896 1.00 91.31 96 LYS A C 1
ATOM 796 O O . LYS A 1 96 ? -0.642 7.437 0.977 1.00 91.31 96 LYS A O 1
ATOM 801 N N . LYS A 1 97 ? -1.033 6.199 2.813 1.00 91.19 97 LYS A N 1
ATOM 802 C CA . LYS A 1 97 ? 0.279 5.518 2.822 1.00 91.19 97 LYS A CA 1
ATOM 803 C C . LYS A 1 97 ? 0.534 4.736 1.527 1.00 91.19 97 LYS A C 1
ATOM 805 O O . LYS A 1 97 ? 1.662 4.721 1.037 1.00 91.19 97 LYS A O 1
ATOM 810 N N . PHE A 1 98 ? -0.494 4.098 0.966 1.00 91.56 98 PHE A N 1
ATOM 811 C CA . PHE A 1 98 ? -0.392 3.395 -0.314 1.00 91.56 98 PHE A CA 1
ATOM 812 C C . PHE A 1 98 ? -0.115 4.347 -1.487 1.00 91.56 98 PHE A C 1
ATOM 814 O O . PHE A 1 98 ? 0.809 4.106 -2.259 1.00 91.56 98 PHE A O 1
ATOM 821 N N . LEU A 1 99 ? -0.843 5.464 -1.579 1.00 90.44 99 LEU A N 1
ATOM 822 C CA . LEU A 1 99 ? -0.625 6.472 -2.624 1.00 90.44 99 LEU A CA 1
ATOM 823 C C . LEU A 1 99 ? 0.788 7.075 -2.556 1.00 90.44 99 LEU A C 1
ATOM 825 O O . LEU A 1 99 ? 1.436 7.248 -3.587 1.00 90.44 99 LEU A O 1
ATOM 829 N N . CYS A 1 100 ? 1.310 7.330 -1.351 1.00 91.88 100 CYS A N 1
ATOM 830 C CA . CYS A 1 100 ? 2.702 7.760 -1.177 1.00 91.88 100 CYS A CA 1
ATOM 831 C C . CYS A 1 100 ? 3.702 6.708 -1.690 1.00 91.88 100 CYS A C 1
ATOM 833 O O . CYS A 1 100 ? 4.696 7.049 -2.325 1.00 91.88 100 CYS A O 1
ATOM 835 N N . MET A 1 101 ? 3.440 5.418 -1.463 1.00 92.06 101 MET A N 1
ATOM 836 C CA . MET A 1 101 ? 4.279 4.340 -1.994 1.00 92.06 101 MET A CA 1
ATOM 837 C C . MET A 1 101 ? 4.253 4.283 -3.532 1.00 92.06 101 MET A C 1
ATOM 839 O O . MET A 1 101 ? 5.311 4.128 -4.142 1.00 92.06 101 MET A O 1
ATOM 843 N N . GLU A 1 102 ? 3.087 4.443 -4.169 1.00 90.94 102 GLU A N 1
ATOM 844 C CA . GLU A 1 102 ? 2.989 4.541 -5.637 1.00 90.94 102 GLU A CA 1
ATOM 845 C C . GLU A 1 102 ? 3.798 5.729 -6.181 1.00 90.94 102 GLU A C 1
ATOM 847 O O . GLU A 1 102 ? 4.498 5.602 -7.190 1.00 90.94 102 GLU A O 1
ATOM 852 N N . GLN A 1 103 ? 3.769 6.878 -5.498 1.00 91.50 103 GLN A N 1
ATOM 853 C CA . GLN A 1 103 ? 4.599 8.036 -5.851 1.00 91.50 103 GLN A CA 1
ATOM 854 C C . GLN A 1 103 ? 6.096 7.703 -5.774 1.00 91.50 103 GLN A C 1
ATOM 856 O O . GLN A 1 103 ? 6.820 7.938 -6.743 1.00 91.50 103 GLN A O 1
ATOM 861 N N . TYR A 1 104 ? 6.552 7.061 -4.694 1.00 92.50 104 TYR A N 1
ATOM 862 C CA . TYR A 1 104 ? 7.954 6.650 -4.560 1.00 92.50 104 TYR A CA 1
ATOM 863 C C . TYR A 1 104 ? 8.404 5.655 -5.631 1.00 92.50 104 TYR A C 1
ATOM 865 O O . TYR A 1 104 ? 9.548 5.709 -6.087 1.00 92.50 104 TYR A O 1
ATOM 873 N N . ILE A 1 105 ? 7.530 4.749 -6.069 1.00 92.56 105 ILE A N 1
ATOM 874 C CA . ILE A 1 105 ? 7.851 3.836 -7.171 1.00 92.56 105 ILE A CA 1
ATOM 875 C C . ILE A 1 105 ? 7.950 4.592 -8.496 1.00 92.56 105 ILE A C 1
ATOM 877 O O . ILE A 1 105 ? 8.852 4.315 -9.285 1.00 92.56 105 ILE A O 1
ATOM 881 N N . ASN A 1 106 ? 7.099 5.587 -8.735 1.00 91.94 106 ASN A N 1
ATOM 882 C CA . ASN A 1 106 ? 7.216 6.436 -9.919 1.00 91.94 106 ASN A CA 1
ATOM 883 C C . ASN A 1 106 ? 8.539 7.224 -9.933 1.00 91.94 106 ASN A C 1
ATOM 885 O O . ASN A 1 106 ? 9.227 7.256 -10.958 1.00 91.94 106 ASN A O 1
ATOM 889 N N . GLU A 1 107 ? 8.954 7.783 -8.797 1.00 93.88 107 GLU A N 1
ATOM 890 C CA . GLU A 1 107 ? 10.276 8.405 -8.653 1.00 93.88 107 GLU A CA 1
ATOM 891 C C . GLU A 1 107 ? 11.411 7.400 -8.888 1.00 93.88 107 GLU A C 1
ATOM 893 O O . GLU A 1 107 ? 12.412 7.716 -9.536 1.00 93.88 107 GLU A O 1
ATOM 898 N N . TYR A 1 108 ? 11.253 6.168 -8.400 1.00 93.62 108 TYR A N 1
ATOM 899 C CA . TYR A 1 108 ? 12.223 5.098 -8.611 1.00 93.62 108 TYR A CA 1
ATOM 900 C C . TYR A 1 108 ? 12.360 4.724 -10.091 1.00 93.62 108 TYR A C 1
ATOM 902 O O . TYR A 1 108 ? 13.473 4.653 -10.611 1.00 93.62 108 TYR A O 1
ATOM 910 N N . ILE A 1 109 ? 11.240 4.570 -10.801 1.00 92.31 109 ILE A N 1
ATOM 911 C CA . ILE A 1 109 ? 11.214 4.341 -12.252 1.00 92.31 109 ILE A CA 1
ATOM 912 C C . ILE A 1 109 ? 11.933 5.474 -12.982 1.00 92.31 109 ILE A C 1
ATOM 914 O O . ILE A 1 109 ? 12.706 5.223 -13.903 1.00 92.31 109 ILE A O 1
ATOM 918 N N . GLU A 1 110 ? 11.714 6.724 -12.577 1.00 92.69 110 GLU A N 1
ATOM 919 C CA . GLU A 1 110 ? 12.401 7.863 -13.178 1.00 92.69 110 GLU A CA 1
ATOM 920 C C . GLU A 1 110 ? 13.920 7.812 -12.972 1.00 92.69 110 GLU A C 1
ATOM 922 O O . GLU A 1 110 ? 14.667 8.075 -13.920 1.00 92.69 110 GLU A O 1
ATOM 927 N N . LYS A 1 111 ? 14.384 7.423 -11.780 1.00 93.62 111 LYS A N 1
ATOM 928 C CA . LYS A 1 111 ? 15.813 7.196 -11.516 1.00 93.62 111 LYS A CA 1
ATOM 929 C C . LYS A 1 111 ? 16.378 6.095 -12.413 1.00 93.62 111 LYS A C 1
ATOM 931 O O . LYS A 1 111 ? 17.424 6.306 -13.020 1.00 93.62 111 LYS A O 1
ATOM 936 N N . LEU A 1 112 ? 15.671 4.971 -12.559 1.00 92.31 112 LEU A N 1
ATOM 937 C CA . LEU A 1 112 ? 16.108 3.861 -13.414 1.00 92.31 112 LEU A CA 1
ATOM 938 C C . LEU A 1 112 ? 16.182 4.245 -14.896 1.00 92.31 112 LEU A C 1
ATOM 940 O O . LEU A 1 112 ? 17.125 3.860 -15.581 1.00 92.31 112 LEU A O 1
ATOM 944 N N . ILE A 1 113 ? 15.210 5.013 -15.395 1.00 90.50 113 ILE A N 1
ATOM 945 C CA . ILE A 1 113 ? 15.210 5.505 -16.780 1.00 90.50 113 ILE A CA 1
ATOM 946 C C . ILE A 1 113 ? 16.458 6.355 -17.044 1.00 90.50 113 ILE A C 1
ATOM 948 O O . ILE A 1 113 ? 17.124 6.155 -18.060 1.00 90.50 113 ILE A O 1
ATOM 952 N N . LYS A 1 114 ? 16.788 7.267 -16.116 1.00 90.31 114 LYS A N 1
ATOM 953 C CA . LYS A 1 114 ? 17.977 8.127 -16.208 1.00 90.31 114 LYS A CA 1
ATOM 954 C C . LYS A 1 114 ? 19.269 7.312 -16.133 1.00 90.31 114 LYS A C 1
ATOM 956 O O . LYS A 1 114 ? 20.136 7.500 -16.973 1.00 90.31 114 LYS A O 1
ATOM 961 N N . SER A 1 115 ? 19.388 6.388 -15.178 1.00 90.81 115 SER A N 1
ATOM 962 C CA . SER A 1 115 ? 20.619 5.605 -14.993 1.00 90.81 115 SER A CA 1
ATOM 963 C C . SER A 1 115 ? 20.897 4.613 -16.124 1.00 90.81 115 SER A C 1
ATOM 965 O O . SER A 1 115 ? 22.053 4.319 -16.406 1.00 90.81 115 SER A O 1
ATOM 967 N N . ASN A 1 116 ? 19.855 4.113 -16.791 1.00 85.75 116 ASN A N 1
ATOM 968 C CA . ASN A 1 116 ? 19.979 3.143 -17.880 1.00 85.75 116 ASN A CA 1
ATOM 969 C C . ASN A 1 116 ? 19.957 3.790 -19.281 1.00 85.75 116 ASN A C 1
ATOM 971 O O . ASN A 1 116 ? 19.897 3.066 -20.274 1.00 85.75 116 ASN A O 1
ATOM 975 N N . ASN A 1 117 ? 19.968 5.127 -19.385 1.00 86.62 117 ASN A N 1
ATOM 976 C CA . ASN A 1 117 ? 19.862 5.867 -20.654 1.00 86.62 117 ASN A CA 1
ATOM 977 C C . ASN A 1 117 ? 18.677 5.416 -21.530 1.00 86.62 117 ASN A C 1
ATOM 979 O O . ASN A 1 117 ? 18.760 5.343 -22.759 1.00 86.62 117 ASN A O 1
ATOM 983 N N . VAL A 1 118 ? 17.552 5.088 -20.891 1.00 86.81 118 VAL A N 1
ATOM 984 C CA . VAL A 1 118 ? 16.357 4.600 -21.582 1.00 86.81 118 VAL A CA 1
ATOM 985 C C . VAL A 1 118 ? 15.549 5.799 -22.108 1.00 86.81 118 VAL A C 1
ATOM 987 O O . VAL A 1 118 ? 15.340 6.768 -21.379 1.00 86.81 118 VAL A O 1
ATOM 990 N N . PRO A 1 119 ? 15.029 5.760 -23.349 1.00 86.75 119 PRO A N 1
ATOM 991 C CA . PRO A 1 119 ? 14.208 6.833 -23.899 1.00 86.75 119 PRO A CA 1
ATOM 992 C C . PRO A 1 119 ? 12.966 7.174 -23.064 1.00 86.75 119 PRO A C 1
ATOM 994 O O . PRO A 1 119 ? 12.215 6.298 -22.626 1.00 86.75 119 PRO A O 1
ATOM 997 N N . THR A 1 120 ? 12.664 8.467 -22.950 1.00 85.12 120 THR A N 1
ATOM 998 C CA . THR A 1 120 ? 11.581 9.002 -22.106 1.00 85.12 120 THR A CA 1
ATOM 999 C C . THR A 1 120 ? 10.187 8.473 -22.465 1.00 85.12 120 THR A C 1
ATOM 1001 O O . THR A 1 120 ? 9.319 8.400 -21.597 1.00 85.12 120 THR A O 1
ATOM 1004 N N . TYR A 1 121 ? 9.939 8.040 -23.707 1.00 85.81 121 TYR A N 1
ATOM 1005 C CA . TYR A 1 121 ? 8.643 7.452 -24.081 1.00 85.81 121 TYR A CA 1
ATOM 1006 C C . TYR A 1 121 ? 8.345 6.142 -23.323 1.00 85.81 121 TYR A C 1
ATOM 1008 O O . TYR A 1 121 ? 7.182 5.803 -23.093 1.00 85.81 121 TYR A O 1
ATOM 1016 N N . ILE A 1 122 ? 9.382 5.425 -22.872 1.00 87.31 122 ILE A N 1
ATOM 1017 C CA . ILE A 1 122 ? 9.246 4.198 -22.074 1.00 87.31 122 ILE A CA 1
ATOM 1018 C C . ILE A 1 122 ? 8.779 4.519 -20.649 1.00 87.31 122 ILE A C 1
ATOM 1020 O O . ILE A 1 122 ? 8.041 3.718 -20.069 1.00 87.31 122 ILE A O 1
ATOM 1024 N N . LYS A 1 123 ? 9.114 5.707 -20.117 1.00 87.88 123 LYS A N 1
ATOM 1025 C CA . LYS A 1 123 ? 8.702 6.176 -18.782 1.00 87.88 123 LYS A CA 1
ATOM 1026 C C . LYS A 1 123 ? 7.188 6.094 -18.613 1.00 87.88 123 LYS A C 1
ATOM 1028 O O . LYS A 1 123 ? 6.709 5.364 -17.750 1.00 87.88 123 LYS A O 1
ATOM 1033 N N . ARG A 1 124 ? 6.432 6.786 -19.477 1.00 86.94 124 ARG A N 1
ATOM 1034 C CA . ARG A 1 124 ? 4.959 6.847 -19.392 1.00 86.94 124 ARG A CA 1
ATOM 1035 C C . ARG A 1 124 ? 4.333 5.457 -19.465 1.00 86.94 124 ARG A C 1
ATOM 1037 O O . ARG A 1 124 ? 3.440 5.147 -18.686 1.00 86.94 124 ARG A O 1
ATOM 1044 N N . LYS A 1 125 ? 4.845 4.599 -20.353 1.00 89.19 125 LYS A N 1
ATOM 1045 C CA . LYS A 1 125 ? 4.370 3.218 -20.502 1.00 89.19 125 LYS A CA 1
ATOM 1046 C C . LYS A 1 125 ? 4.600 2.382 -19.240 1.00 89.19 125 LYS A C 1
ATOM 1048 O O . LYS A 1 125 ? 3.730 1.600 -18.870 1.00 89.19 125 LYS A O 1
ATOM 1053 N N . CYS A 1 126 ? 5.760 2.520 -18.597 1.00 87.69 126 CYS A N 1
ATOM 1054 C CA . CYS A 1 126 ? 6.071 1.769 -17.381 1.00 87.69 126 CYS A CA 1
ATOM 1055 C C . CYS A 1 126 ? 5.266 2.283 -16.188 1.00 87.69 126 CYS A C 1
ATOM 1057 O O . CYS A 1 126 ? 4.624 1.476 -15.528 1.00 87.69 126 CYS A O 1
ATOM 1059 N N . MET A 1 127 ? 5.213 3.602 -15.983 1.00 91.00 127 MET A N 1
ATOM 1060 C CA . MET A 1 127 ? 4.425 4.218 -14.910 1.00 91.00 127 MET A CA 1
ATOM 1061 C C . MET A 1 127 ? 2.942 3.851 -15.009 1.00 91.00 127 MET A C 1
ATOM 1063 O O . MET A 1 127 ? 2.363 3.379 -14.039 1.00 91.00 127 MET A O 1
ATOM 1067 N N . ALA A 1 128 ? 2.337 3.969 -16.197 1.00 89.38 128 ALA A N 1
ATOM 1068 C CA . ALA A 1 128 ? 0.933 3.608 -16.393 1.00 89.38 128 ALA A CA 1
ATOM 1069 C C . ALA A 1 128 ? 0.663 2.132 -16.067 1.00 89.38 128 ALA A C 1
ATOM 1071 O O . ALA A 1 128 ? -0.322 1.811 -15.408 1.00 89.38 128 ALA A O 1
ATOM 1072 N N . LYS A 1 129 ? 1.557 1.232 -16.499 1.00 89.06 129 LYS A N 1
ATOM 1073 C CA . LYS A 1 129 ? 1.427 -0.200 -16.219 1.00 89.06 129 LYS A CA 1
ATOM 1074 C C . LYS A 1 129 ? 1.556 -0.496 -14.723 1.00 89.06 129 LYS A C 1
ATOM 1076 O O . LYS A 1 129 ? 0.742 -1.242 -14.192 1.00 89.06 129 LYS A O 1
ATOM 1081 N N . VAL A 1 130 ? 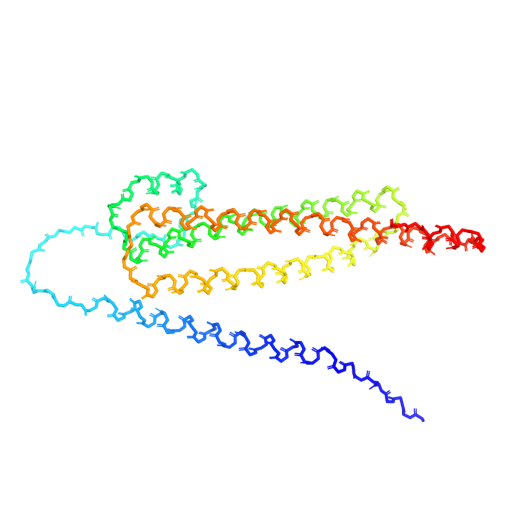2.563 0.071 -14.065 1.00 89.56 130 VAL A N 1
ATOM 1082 C CA . VAL A 1 130 ? 2.802 -0.137 -12.632 1.00 89.56 130 VAL A CA 1
ATOM 1083 C C . VAL A 1 130 ? 1.639 0.397 -11.812 1.00 89.56 130 VAL A C 1
ATOM 1085 O O . VAL A 1 130 ? 1.060 -0.374 -11.060 1.00 89.56 130 VAL A O 1
ATOM 1088 N N . ASN A 1 131 ? 1.225 1.646 -12.034 1.00 89.75 131 ASN A N 1
ATOM 1089 C CA . ASN A 1 131 ? 0.097 2.243 -11.318 1.00 89.75 131 ASN A CA 1
ATOM 1090 C C . ASN A 1 131 ? -1.183 1.412 -11.506 1.00 89.75 131 ASN A C 1
ATOM 1092 O O . ASN A 1 131 ? -1.873 1.121 -10.538 1.00 89.75 131 ASN A O 1
ATOM 1096 N N . PHE A 1 132 ? -1.476 0.953 -12.730 1.00 90.56 132 PHE A N 1
ATOM 1097 C CA . PHE A 1 132 ? -2.644 0.103 -12.975 1.00 90.56 132 PHE A CA 1
ATOM 1098 C C . PHE A 1 132 ? -2.612 -1.189 -12.150 1.00 90.56 132 PHE A C 1
ATOM 1100 O O . PHE A 1 132 ? -3.613 -1.556 -11.535 1.00 90.56 132 PHE A O 1
ATOM 1107 N N . HIS A 1 133 ? -1.490 -1.907 -12.148 1.00 88.44 133 HIS A N 1
ATOM 1108 C CA . HIS A 1 133 ? -1.411 -3.171 -11.423 1.00 88.44 133 HIS A CA 1
ATOM 1109 C C . HIS A 1 133 ? -1.348 -2.966 -9.908 1.00 88.44 133 HIS A C 1
ATOM 1111 O O . HIS A 1 133 ? -2.088 -3.631 -9.197 1.00 88.44 133 HIS A O 1
ATOM 1117 N N . MET A 1 134 ? -0.571 -1.997 -9.425 1.00 87.38 134 MET A N 1
ATOM 1118 C CA . MET A 1 134 ? -0.517 -1.634 -8.009 1.00 87.38 134 MET A CA 1
ATOM 1119 C C . MET A 1 134 ? -1.891 -1.255 -7.460 1.00 87.38 134 MET A C 1
ATOM 1121 O O . MET A 1 134 ? -2.304 -1.771 -6.425 1.00 87.38 134 MET A O 1
ATOM 1125 N N . THR A 1 135 ? -2.632 -0.408 -8.176 1.00 90.06 135 THR A N 1
ATOM 1126 C CA . THR A 1 135 ? -3.997 -0.047 -7.789 1.00 90.06 135 THR A CA 1
ATOM 1127 C C . THR A 1 135 ? -4.910 -1.278 -7.747 1.00 90.06 135 THR A C 1
ATOM 1129 O O . THR A 1 135 ? -5.708 -1.403 -6.824 1.00 90.06 135 THR A O 1
ATOM 1132 N N . ASN A 1 136 ? -4.789 -2.222 -8.691 1.00 90.31 136 ASN A N 1
ATOM 1133 C CA . ASN A 1 136 ? -5.546 -3.480 -8.622 1.00 90.31 136 ASN A CA 1
ATOM 1134 C C . ASN A 1 136 ? -5.155 -4.325 -7.397 1.00 90.31 136 ASN A C 1
ATOM 1136 O O . ASN A 1 136 ? -6.044 -4.794 -6.692 1.00 90.31 136 ASN A O 1
ATOM 1140 N N . ASP A 1 137 ? -3.857 -4.479 -7.119 1.00 86.44 137 ASP A N 1
ATOM 1141 C CA . ASP A 1 137 ? -3.360 -5.231 -5.959 1.00 86.44 137 ASP A CA 1
ATOM 1142 C C . ASP A 1 137 ? -3.892 -4.630 -4.644 1.00 86.44 137 ASP A C 1
ATOM 1144 O O . ASP A 1 137 ? -4.277 -5.356 -3.724 1.00 86.44 137 ASP A O 1
ATOM 1148 N N . TYR A 1 138 ? -3.961 -3.295 -4.569 1.00 88.44 138 TYR A N 1
ATOM 1149 C CA . TYR A 1 138 ? -4.554 -2.574 -3.444 1.00 88.44 138 TYR A CA 1
ATOM 1150 C C . TYR A 1 138 ? -6.050 -2.828 -3.305 1.00 88.44 138 TYR A C 1
ATOM 1152 O O . TYR A 1 138 ? -6.504 -3.111 -2.201 1.00 88.44 138 TYR A O 1
ATOM 1160 N N . LEU A 1 139 ? -6.817 -2.733 -4.394 1.00 89.38 139 LEU A N 1
ATOM 1161 C CA . LEU A 1 139 ? -8.266 -2.949 -4.359 1.00 89.38 139 LEU A CA 1
ATOM 1162 C C . LEU A 1 139 ? -8.608 -4.379 -3.926 1.00 89.38 139 LEU A C 1
ATOM 1164 O O . LEU A 1 139 ? -9.484 -4.569 -3.085 1.00 89.38 139 LEU A O 1
ATOM 1168 N N . ASP A 1 140 ? -7.868 -5.370 -4.425 1.00 88.62 140 ASP A N 1
ATOM 1169 C CA . ASP A 1 140 ? -8.038 -6.769 -4.026 1.00 88.62 140 ASP A CA 1
ATOM 1170 C C . ASP A 1 140 ? -7.707 -6.980 -2.534 1.00 88.62 140 ASP A C 1
ATOM 1172 O O . ASP A 1 140 ? -8.311 -7.823 -1.865 1.00 88.62 140 ASP A O 1
ATOM 1176 N N . LEU A 1 141 ? -6.734 -6.239 -1.993 1.00 86.38 141 LEU A N 1
ATOM 1177 C CA . LEU A 1 141 ? -6.405 -6.253 -0.566 1.00 86.38 141 LEU A CA 1
ATOM 1178 C C . LEU A 1 141 ? -7.475 -5.549 0.278 1.00 86.38 141 LEU A C 1
ATOM 1180 O O . LEU A 1 141 ? -7.894 -6.093 1.302 1.00 86.38 141 LEU A O 1
ATOM 1184 N N . GLU A 1 142 ? -7.920 -4.367 -0.153 1.00 88.06 142 GLU A N 1
ATOM 1185 C CA . GLU A 1 142 ? -8.963 -3.583 0.508 1.00 88.06 142 GLU A CA 1
ATOM 1186 C C . GLU A 1 142 ? -10.254 -4.399 0.618 1.00 88.06 142 GLU A C 1
ATOM 1188 O O . GLU A 1 142 ? -10.844 -4.465 1.696 1.00 88.06 142 GLU A O 1
ATOM 1193 N N . GLU A 1 143 ? -10.645 -5.093 -0.456 1.00 88.81 143 GLU A N 1
ATOM 1194 C CA . GLU A 1 143 ? -11.812 -5.977 -0.483 1.00 88.81 143 GLU A CA 1
ATOM 1195 C C . GLU A 1 143 ? -11.719 -7.071 0.592 1.00 88.81 143 GLU A C 1
ATOM 1197 O O . GLU A 1 143 ? -12.650 -7.240 1.384 1.00 88.81 143 GLU A O 1
ATOM 1202 N N . ARG A 1 144 ? -10.589 -7.788 0.675 1.00 87.69 144 ARG A N 1
ATOM 1203 C CA . ARG A 1 144 ? -10.391 -8.857 1.675 1.00 87.69 144 ARG A CA 1
ATOM 1204 C C . ARG A 1 144 ? -10.454 -8.325 3.104 1.00 87.69 144 ARG A C 1
ATOM 1206 O O . ARG A 1 144 ? -11.056 -8.946 3.978 1.00 87.69 144 ARG A O 1
ATOM 1213 N N . ILE A 1 145 ? -9.834 -7.175 3.350 1.00 86.62 145 ILE A N 1
ATOM 1214 C CA . ILE A 1 145 ? -9.806 -6.559 4.678 1.00 86.62 145 ILE A CA 1
ATOM 1215 C C . ILE A 1 145 ? -11.201 -6.064 5.078 1.00 86.62 145 ILE A C 1
ATOM 1217 O O . ILE A 1 145 ? -11.621 -6.271 6.217 1.00 86.62 145 ILE A O 1
ATOM 1221 N N . LEU A 1 146 ? -11.959 -5.493 4.138 1.00 88.00 146 LEU A N 1
ATOM 1222 C CA . LEU A 1 146 ? -13.352 -5.106 4.355 1.00 88.00 146 LEU A CA 1
ATOM 1223 C C . LEU A 1 146 ? -14.241 -6.310 4.670 1.00 88.00 146 LEU A C 1
ATOM 1225 O O . LEU A 1 146 ? -15.025 -6.245 5.610 1.00 88.00 146 LEU A O 1
ATOM 1229 N N . GLN A 1 147 ? -14.100 -7.421 3.945 1.00 86.94 147 GLN A N 1
ATOM 1230 C CA . GLN A 1 147 ? -14.857 -8.648 4.225 1.00 86.94 147 GLN A CA 1
ATOM 1231 C C . GLN A 1 147 ? -14.593 -9.175 5.644 1.00 86.94 147 GLN A C 1
ATOM 1233 O O . GLN A 1 147 ? -15.537 -9.503 6.370 1.00 86.94 147 GLN A O 1
ATOM 1238 N N . ASN A 1 148 ? -13.329 -9.193 6.074 1.00 84.25 148 ASN A N 1
ATOM 1239 C CA . ASN A 1 148 ? -12.960 -9.590 7.435 1.00 84.25 148 ASN A CA 1
ATOM 1240 C C . ASN A 1 148 ? -13.575 -8.654 8.482 1.00 84.25 148 ASN A C 1
ATOM 1242 O O . ASN A 1 148 ? -14.122 -9.110 9.488 1.00 84.25 148 ASN A O 1
ATOM 1246 N N . PHE A 1 149 ? -13.530 -7.348 8.225 1.00 85.62 149 PHE A N 1
ATOM 1247 C CA . PHE A 1 149 ? -14.105 -6.348 9.113 1.00 85.62 149 PHE A CA 1
ATOM 1248 C C . PHE A 1 149 ? -15.633 -6.444 9.207 1.00 85.62 149 PHE A C 1
ATOM 1250 O O . PHE A 1 149 ? -16.185 -6.397 10.301 1.00 85.62 149 PHE A O 1
ATOM 1257 N N . TYR A 1 150 ? -16.335 -6.652 8.095 1.00 83.88 150 TYR A N 1
ATOM 1258 C CA . TYR A 1 150 ? -17.788 -6.827 8.121 1.00 83.88 150 TYR A CA 1
ATOM 1259 C C . TYR A 1 150 ? -18.208 -8.114 8.828 1.00 83.88 150 TYR A C 1
ATOM 1261 O O . TYR A 1 150 ? -19.169 -8.110 9.595 1.00 83.88 150 TYR A O 1
ATOM 1269 N N . THR A 1 151 ? -17.440 -9.190 8.655 1.00 83.38 151 THR A N 1
ATOM 1270 C CA . THR A 1 151 ? -17.641 -10.433 9.414 1.00 83.38 151 THR A CA 1
ATOM 1271 C C . THR A 1 151 ? -17.471 -10.199 10.917 1.00 83.38 151 THR A C 1
ATOM 1273 O O . THR A 1 151 ? -18.186 -10.789 11.725 1.00 83.38 151 THR A O 1
ATOM 1276 N N . MET A 1 152 ? -16.544 -9.321 11.306 1.00 79.25 152 MET A N 1
ATOM 1277 C CA . MET A 1 152 ? -16.357 -8.909 12.695 1.00 79.25 152 MET A CA 1
ATOM 1278 C C . MET A 1 152 ? -17.535 -8.070 13.203 1.00 79.25 152 MET A C 1
ATOM 1280 O O . MET A 1 152 ? -18.045 -8.365 14.279 1.00 79.25 152 MET A O 1
ATOM 1284 N N . LEU A 1 153 ? -18.001 -7.083 12.431 1.00 81.88 153 LEU A N 1
ATOM 1285 C CA . LEU A 1 153 ? -19.149 -6.247 12.802 1.00 81.88 153 LEU A CA 1
ATOM 1286 C C . LEU A 1 153 ? -20.433 -7.057 12.996 1.00 81.88 153 LEU A C 1
ATOM 1288 O O . LEU A 1 153 ? -21.205 -6.761 13.903 1.00 81.88 153 LEU A O 1
ATOM 1292 N N . TYR A 1 154 ? -20.642 -8.111 12.203 1.00 79.38 154 TYR A N 1
ATOM 1293 C CA . TYR A 1 154 ? -21.800 -8.998 12.350 1.00 79.38 154 TYR A CA 1
ATOM 1294 C C . TYR A 1 154 ? -21.876 -9.673 13.733 1.00 79.38 154 TYR A C 1
ATOM 1296 O O . TYR A 1 154 ? -22.951 -10.078 14.165 1.00 79.38 154 TYR A O 1
ATOM 1304 N N . ARG A 1 155 ? -20.752 -9.783 14.457 1.00 79.25 155 ARG A N 1
ATOM 1305 C CA . ARG A 1 155 ? -20.709 -10.383 15.802 1.00 79.25 155 ARG A CA 1
ATOM 1306 C C . ARG A 1 155 ? -21.213 -9.456 16.910 1.00 79.25 155 ARG A C 1
ATOM 1308 O O . ARG A 1 155 ? -21.408 -9.934 18.022 1.00 79.25 155 ARG A O 1
ATOM 1315 N N . GLY A 1 156 ? -21.439 -8.175 16.624 1.00 82.31 156 GLY A N 1
ATOM 1316 C CA . GLY A 1 156 ? -21.986 -7.230 17.591 1.00 82.31 156 GLY A CA 1
ATOM 1317 C C . GLY A 1 156 ? -20.932 -6.382 18.309 1.00 82.31 156 GLY A C 1
ATOM 1318 O O . GLY A 1 156 ? -19.829 -6.162 17.807 1.00 82.31 156 GLY A O 1
ATOM 1319 N N . SER A 1 157 ? -21.291 -5.885 19.496 1.00 85.31 157 SER A N 1
ATOM 1320 C CA . SER A 1 157 ? -20.367 -5.166 20.376 1.00 85.31 157 SER A CA 1
ATOM 1321 C C . SER A 1 157 ? -19.209 -6.065 20.824 1.00 85.31 157 SER A C 1
ATOM 1323 O O . SER A 1 157 ? -19.314 -7.290 20.882 1.00 85.31 157 SER A O 1
ATOM 1325 N N . MET A 1 158 ? -18.068 -5.450 21.124 1.00 90.56 158 MET A N 1
ATOM 1326 C CA . MET A 1 158 ? -16.833 -6.165 21.441 1.00 90.56 158 MET A CA 1
ATOM 1327 C C . MET A 1 158 ? -16.066 -5.431 22.532 1.00 90.56 158 MET A C 1
ATOM 1329 O O . MET A 1 158 ? -16.132 -4.206 22.620 1.00 90.56 158 MET A O 1
ATOM 1333 N N . SER A 1 159 ? -15.306 -6.169 23.341 1.00 93.50 159 SER A N 1
ATOM 1334 C CA . SER A 1 159 ? -14.412 -5.553 24.314 1.00 93.50 159 SER A CA 1
ATOM 1335 C C . SER A 1 159 ? -13.354 -4.680 23.631 1.00 93.50 159 SER A C 1
ATOM 1337 O O . SER A 1 159 ? -12.812 -5.014 22.571 1.00 93.50 159 SER A O 1
ATOM 1339 N N . LYS A 1 160 ? -13.009 -3.570 24.279 1.00 94.38 160 LYS A N 1
ATOM 1340 C CA . LYS A 1 160 ? -11.967 -2.632 23.853 1.00 94.38 160 LYS A CA 1
ATOM 1341 C C . LYS A 1 160 ? -10.649 -3.322 23.548 1.00 94.38 160 LYS A C 1
ATOM 1343 O O . LYS A 1 160 ? -10.046 -3.058 22.513 1.00 94.38 160 LYS A O 1
ATOM 1348 N N . SER A 1 161 ? -10.209 -4.218 24.431 1.00 93.69 161 SER A N 1
ATOM 1349 C CA . SER A 1 161 ? -8.951 -4.951 24.266 1.00 93.69 161 SER A CA 1
ATOM 1350 C C . SER A 1 161 ? -8.941 -5.764 22.974 1.00 93.69 161 SER A C 1
ATOM 1352 O O . SER A 1 161 ? -7.976 -5.703 22.211 1.00 93.69 161 SER A O 1
ATOM 1354 N N . LYS A 1 162 ? -10.043 -6.465 22.682 1.00 91.69 162 LYS A N 1
ATOM 1355 C CA . LYS A 1 162 ? -10.170 -7.265 21.468 1.00 91.69 162 LYS A CA 1
ATOM 1356 C C . LYS A 1 162 ? -10.270 -6.392 20.218 1.00 91.69 162 LYS A C 1
ATOM 1358 O O . LYS A 1 162 ? -9.631 -6.708 19.217 1.00 91.69 162 LYS A O 1
ATOM 1363 N N . PHE A 1 163 ? -11.001 -5.281 20.279 1.00 92.50 163 PHE A N 1
ATOM 1364 C CA . PHE A 1 163 ? -11.097 -4.349 19.157 1.00 92.50 163 PHE A CA 1
ATOM 1365 C C . PHE A 1 163 ? -9.743 -3.697 18.828 1.00 92.50 163 PHE A C 1
ATOM 1367 O O . PHE A 1 163 ? -9.334 -3.688 17.669 1.00 92.50 163 PHE A O 1
ATOM 1374 N N . ILE A 1 164 ? -9.002 -3.228 19.839 1.00 93.38 164 ILE A N 1
ATOM 1375 C CA . ILE A 1 164 ? -7.654 -2.661 19.663 1.00 93.38 164 ILE A CA 1
ATOM 1376 C C . ILE A 1 164 ? -6.706 -3.694 19.049 1.00 93.38 164 ILE A C 1
ATOM 1378 O O . ILE A 1 164 ? -5.976 -3.367 18.112 1.00 93.38 164 ILE A O 1
ATOM 1382 N N . GLN A 1 165 ? -6.735 -4.938 19.540 1.00 92.56 165 GLN A N 1
ATOM 1383 C CA . GLN A 1 165 ? -5.943 -6.026 18.968 1.00 92.56 165 GLN A CA 1
ATOM 1384 C C . GLN A 1 165 ? -6.220 -6.169 17.465 1.00 92.56 165 GLN A C 1
ATOM 1386 O O . GLN A 1 165 ? -5.286 -6.173 16.668 1.00 92.56 165 GLN A O 1
ATOM 1391 N N . LEU A 1 166 ? -7.495 -6.220 17.071 1.00 90.12 166 LEU A N 1
ATOM 1392 C CA . LEU A 1 166 ? -7.889 -6.394 15.673 1.00 90.12 166 LEU A CA 1
ATOM 1393 C C . LEU A 1 166 ? -7.466 -5.208 14.799 1.00 90.12 166 LEU A C 1
ATOM 1395 O O . LEU A 1 166 ? -6.978 -5.416 13.691 1.00 90.12 166 LEU A O 1
ATOM 1399 N N . ILE A 1 167 ? -7.594 -3.972 15.288 1.00 92.00 167 ILE A N 1
ATOM 1400 C CA . ILE A 1 167 ? -7.119 -2.785 14.561 1.00 92.00 167 ILE A CA 1
ATOM 1401 C C . ILE A 1 167 ? -5.606 -2.846 14.330 1.00 92.00 167 ILE A C 1
ATOM 1403 O O . ILE A 1 167 ? -5.148 -2.567 13.220 1.00 92.00 167 ILE A O 1
ATOM 1407 N N . ASN A 1 168 ? -4.831 -3.244 15.338 1.00 92.06 168 ASN A N 1
ATOM 1408 C CA . ASN A 1 168 ? -3.380 -3.369 15.205 1.00 92.06 168 ASN A CA 1
ATOM 1409 C C . ASN A 1 168 ? -2.991 -4.498 14.240 1.00 92.06 168 ASN A C 1
ATOM 1411 O O . ASN A 1 168 ? -2.175 -4.273 13.351 1.00 92.06 168 ASN A O 1
ATOM 1415 N N . GLU A 1 169 ? -3.651 -5.656 14.314 1.00 90.69 169 GLU A N 1
ATOM 1416 C CA . GLU A 1 169 ? -3.456 -6.750 13.352 1.00 90.69 169 GLU A CA 1
ATOM 1417 C C . GLU A 1 169 ? -3.750 -6.304 11.907 1.00 90.69 169 GLU A C 1
ATOM 1419 O O . GLU A 1 169 ? -3.008 -6.644 10.982 1.00 90.69 169 GLU A O 1
ATOM 1424 N N . GLN A 1 170 ? -4.799 -5.499 11.688 1.00 88.88 170 GLN A N 1
ATOM 1425 C CA . GLN A 1 170 ? -5.083 -4.948 10.359 1.00 88.88 170 GLN A CA 1
ATOM 1426 C C . GLN A 1 170 ? -4.013 -3.951 9.905 1.00 88.88 170 GLN A C 1
ATOM 1428 O O . GLN A 1 170 ? -3.592 -4.006 8.747 1.00 88.88 170 GLN A O 1
ATOM 1433 N N . ARG A 1 171 ? -3.552 -3.056 10.788 1.00 90.88 171 ARG A N 1
ATOM 1434 C CA . ARG A 1 171 ? -2.460 -2.111 10.489 1.00 90.88 171 ARG A CA 1
ATOM 1435 C C . ARG A 1 171 ? -1.185 -2.850 10.077 1.00 90.88 171 ARG A C 1
ATOM 1437 O O . ARG A 1 171 ? -0.577 -2.497 9.064 1.00 90.88 171 ARG A O 1
ATOM 1444 N N . ASP A 1 172 ? -0.824 -3.904 10.802 1.00 91.69 172 ASP A N 1
ATOM 1445 C CA . ASP A 1 172 ? 0.346 -4.731 10.499 1.00 91.69 172 ASP A CA 1
ATOM 1446 C C . ASP A 1 172 ? 0.194 -5.471 9.168 1.00 91.69 172 ASP A C 1
ATOM 1448 O O . ASP A 1 172 ? 1.131 -5.512 8.365 1.00 91.69 172 ASP A O 1
ATOM 1452 N N . ASN A 1 173 ? -0.998 -5.999 8.879 1.00 89.75 173 ASN A N 1
ATOM 1453 C CA . ASN A 1 173 ? -1.284 -6.631 7.595 1.00 89.75 173 ASN A CA 1
ATOM 1454 C C . ASN A 1 173 ? -1.124 -5.633 6.434 1.00 89.75 173 ASN A C 1
ATOM 1456 O O . ASN A 1 173 ? -0.370 -5.894 5.496 1.00 89.75 173 ASN A O 1
ATOM 1460 N N . TRP A 1 174 ? -1.743 -4.451 6.520 1.00 90.69 174 TRP A N 1
ATOM 1461 C CA . TRP A 1 174 ? -1.578 -3.386 5.522 1.00 90.69 174 TRP A CA 1
ATOM 1462 C C . TRP A 1 174 ? -0.111 -2.987 5.325 1.00 90.69 174 TRP A C 1
ATOM 1464 O O . TRP A 1 174 ? 0.345 -2.826 4.188 1.00 90.69 174 TRP A O 1
ATOM 1474 N N . LEU A 1 175 ? 0.644 -2.843 6.416 1.00 91.19 175 LEU A N 1
ATOM 1475 C CA . LEU A 1 175 ? 2.065 -2.509 6.379 1.00 91.19 175 LEU A CA 1
ATOM 1476 C C . LEU A 1 175 ? 2.889 -3.581 5.661 1.00 91.19 175 LEU A C 1
ATOM 1478 O O . LEU A 1 175 ? 3.687 -3.253 4.778 1.00 91.19 175 LEU A O 1
ATOM 1482 N N . ASN A 1 176 ? 2.696 -4.848 6.021 1.00 91.00 176 ASN A N 1
ATOM 1483 C CA . ASN A 1 176 ? 3.423 -5.967 5.431 1.00 91.00 176 ASN A CA 1
ATOM 1484 C C . ASN A 1 176 ? 3.122 -6.101 3.938 1.00 91.00 176 ASN A C 1
ATOM 1486 O O . ASN A 1 176 ? 4.049 -6.224 3.137 1.00 91.00 176 ASN A O 1
ATOM 1490 N N . GLN A 1 177 ? 1.853 -5.979 3.550 1.00 88.81 177 GLN A N 1
ATOM 1491 C CA . GLN A 1 177 ? 1.447 -6.025 2.147 1.00 88.81 177 GLN A CA 1
ATOM 1492 C C . GLN A 1 177 ? 2.053 -4.873 1.341 1.00 88.81 177 GLN A C 1
ATOM 1494 O O . GLN A 1 177 ? 2.626 -5.105 0.278 1.00 88.81 177 GLN A O 1
ATOM 1499 N N . ARG A 1 178 ? 2.032 -3.638 1.864 1.00 90.25 178 ARG A N 1
ATOM 1500 C CA . ARG A 1 178 ? 2.714 -2.510 1.208 1.00 90.25 178 ARG A CA 1
ATOM 1501 C C . ARG A 1 178 ? 4.206 -2.765 1.027 1.00 90.25 178 ARG A C 1
ATOM 1503 O O . ARG A 1 178 ? 4.736 -2.514 -0.050 1.00 90.25 178 ARG A O 1
ATOM 1510 N N . ARG A 1 179 ? 4.899 -3.271 2.051 1.00 91.44 179 ARG A N 1
ATOM 1511 C CA . ARG A 1 179 ? 6.334 -3.586 1.948 1.00 91.44 179 ARG A CA 1
ATOM 1512 C C . ARG A 1 179 ? 6.607 -4.620 0.857 1.00 91.44 179 ARG A C 1
ATOM 1514 O O . ARG A 1 179 ? 7.508 -4.405 0.050 1.00 91.44 179 ARG A O 1
ATOM 1521 N N . GLN A 1 180 ? 5.816 -5.691 0.804 1.00 90.44 180 GLN A N 1
ATOM 1522 C CA . GLN A 1 180 ? 5.951 -6.733 -0.216 1.00 90.44 180 GLN A CA 1
ATOM 1523 C C . GLN A 1 180 ? 5.698 -6.190 -1.624 1.00 90.44 180 GLN A C 1
ATOM 1525 O O . GLN A 1 180 ? 6.533 -6.387 -2.505 1.00 90.44 180 GLN A O 1
ATOM 1530 N N . LEU A 1 181 ? 4.611 -5.437 -1.822 1.00 87.88 181 LEU A N 1
ATOM 1531 C CA . LEU A 1 181 ? 4.310 -4.800 -3.106 1.00 87.88 181 LEU A CA 1
ATOM 1532 C C . LEU A 1 181 ? 5.432 -3.850 -3.533 1.00 87.88 181 LEU A C 1
ATOM 1534 O O . LEU A 1 181 ? 5.857 -3.887 -4.684 1.00 87.88 181 LEU A O 1
ATOM 1538 N N . ASN A 1 182 ? 5.963 -3.045 -2.611 1.00 89.00 182 ASN A N 1
ATOM 1539 C CA . ASN A 1 182 ? 7.069 -2.137 -2.905 1.00 89.00 182 ASN A CA 1
ATOM 1540 C C . ASN A 1 182 ? 8.320 -2.878 -3.395 1.00 89.00 182 ASN A C 1
ATOM 1542 O O . ASN A 1 182 ? 8.916 -2.479 -4.391 1.00 89.00 182 ASN A O 1
ATOM 1546 N N . ILE A 1 183 ? 8.712 -3.957 -2.711 1.00 90.69 183 ILE A N 1
ATOM 1547 C CA . ILE A 1 183 ? 9.874 -4.772 -3.096 1.00 90.69 183 ILE A CA 1
ATOM 1548 C C . ILE A 1 183 ? 9.635 -5.418 -4.463 1.00 90.69 183 ILE A C 1
ATOM 1550 O O . ILE A 1 183 ? 10.451 -5.255 -5.369 1.00 90.69 183 ILE A O 1
ATOM 1554 N N . MET A 1 184 ? 8.491 -6.085 -4.631 1.00 90.75 184 MET A N 1
ATOM 1555 C CA . MET A 1 184 ? 8.121 -6.771 -5.868 1.00 90.75 184 MET A CA 1
ATOM 1556 C C . MET A 1 184 ? 8.130 -5.816 -7.067 1.00 90.75 184 MET A C 1
ATOM 1558 O O . MET A 1 184 ? 8.727 -6.114 -8.099 1.00 90.75 184 MET A O 1
ATOM 1562 N N . TRP A 1 185 ? 7.500 -4.646 -6.943 1.00 88.56 185 TRP A N 1
ATOM 1563 C CA . TRP A 1 185 ? 7.414 -3.689 -8.045 1.00 88.56 185 TRP A CA 1
ATOM 1564 C C . TRP A 1 185 ? 8.756 -3.042 -8.380 1.00 88.56 185 TRP A C 1
ATOM 1566 O O . TRP A 1 185 ? 9.034 -2.831 -9.563 1.00 88.56 185 TRP A O 1
ATOM 1576 N N . LYS A 1 186 ? 9.612 -2.775 -7.386 1.00 91.44 186 LYS A N 1
ATOM 1577 C CA . LYS A 1 186 ? 10.982 -2.304 -7.639 1.00 91.44 186 LYS A CA 1
ATOM 1578 C C . LYS A 1 186 ? 11.787 -3.325 -8.432 1.00 91.44 186 LYS A C 1
ATOM 1580 O O . LYS A 1 186 ? 12.338 -2.967 -9.470 1.00 91.44 186 LYS A O 1
ATOM 1585 N N . ASP A 1 187 ? 11.766 -4.583 -8.012 1.00 91.25 187 ASP A N 1
ATOM 1586 C CA . ASP A 1 187 ? 12.476 -5.672 -8.686 1.00 91.25 187 ASP A CA 1
ATOM 1587 C C . ASP A 1 187 ? 11.958 -5.912 -10.123 1.00 91.25 187 ASP A C 1
ATOM 1589 O O . ASP A 1 187 ? 12.729 -5.982 -11.086 1.00 91.25 187 ASP A O 1
ATOM 1593 N N . ILE A 1 188 ? 10.632 -5.930 -10.321 1.00 89.88 188 ILE A N 1
ATOM 1594 C CA . ILE A 1 188 ? 10.032 -6.012 -11.665 1.00 89.88 188 ILE A CA 1
ATOM 1595 C C . ILE A 1 188 ? 10.501 -4.842 -12.543 1.00 89.88 188 ILE A C 1
ATOM 1597 O O . ILE A 1 188 ? 10.786 -5.033 -13.730 1.00 89.88 188 ILE A O 1
ATOM 1601 N N . MET A 1 189 ? 10.571 -3.625 -11.994 1.00 90.56 189 MET A N 1
ATOM 1602 C CA . MET A 1 189 ? 11.028 -2.455 -12.745 1.00 90.56 189 MET A CA 1
ATOM 1603 C C . MET A 1 189 ? 12.515 -2.516 -13.068 1.00 90.56 189 MET A C 1
ATOM 1605 O O . MET A 1 189 ? 12.873 -2.248 -14.211 1.00 90.56 189 MET A O 1
ATOM 1609 N N . GLU A 1 190 ? 13.372 -2.919 -12.137 1.00 91.38 190 GLU A N 1
ATOM 1610 C CA . GLU A 1 190 ? 14.808 -3.082 -12.382 1.00 91.38 190 GLU A CA 1
ATOM 1611 C C . GLU A 1 190 ? 15.080 -4.058 -13.524 1.00 91.38 190 GLU A C 1
ATOM 1613 O O . GLU A 1 190 ? 15.741 -3.697 -14.503 1.00 91.38 190 GLU A O 1
ATOM 1618 N N . ARG A 1 191 ? 14.496 -5.260 -13.460 1.00 89.25 191 ARG A N 1
ATOM 1619 C CA . ARG A 1 191 ? 14.628 -6.270 -14.521 1.00 89.25 191 ARG A CA 1
ATOM 1620 C C . ARG A 1 191 ? 14.124 -5.748 -15.859 1.00 89.25 191 ARG A C 1
ATOM 1622 O O . ARG A 1 191 ? 14.764 -5.921 -16.897 1.00 89.25 191 ARG A O 1
ATOM 1629 N N . ARG A 1 192 ? 12.997 -5.035 -15.848 1.00 89.12 192 ARG A N 1
ATOM 1630 C CA . ARG A 1 192 ? 12.420 -4.461 -17.066 1.00 89.12 192 ARG A CA 1
ATOM 1631 C C . ARG A 1 192 ? 13.280 -3.344 -17.659 1.00 89.12 192 ARG A C 1
ATOM 1633 O O . ARG A 1 192 ? 13.357 -3.245 -18.883 1.00 89.12 192 ARG A O 1
ATOM 1640 N N . MET A 1 193 ? 13.927 -2.525 -16.834 1.00 89.56 193 MET A N 1
ATOM 1641 C CA . MET A 1 193 ? 14.822 -1.460 -17.300 1.00 89.56 193 MET A CA 1
ATOM 1642 C C . MET A 1 193 ? 16.118 -2.027 -17.871 1.00 89.56 193 MET A C 1
ATOM 1644 O O . MET A 1 193 ? 16.484 -1.635 -18.979 1.00 89.56 193 MET A O 1
ATOM 1648 N N . LYS A 1 194 ? 16.725 -3.025 -17.210 1.00 88.31 194 LYS A N 1
ATOM 1649 C CA . LYS A 1 194 ? 17.850 -3.798 -17.766 1.00 88.31 194 LYS A CA 1
ATOM 1650 C C . LYS A 1 194 ? 17.493 -4.385 -19.132 1.00 88.31 194 LYS A C 1
ATOM 1652 O O . LYS A 1 194 ? 18.248 -4.233 -20.089 1.00 88.31 194 LYS A O 1
ATOM 1657 N N . TRP A 1 195 ? 16.303 -4.977 -19.259 1.00 88.25 195 TRP A N 1
ATOM 1658 C CA . TRP A 1 195 ? 15.827 -5.521 -20.531 1.00 88.25 195 TRP A CA 1
ATOM 1659 C C . TRP A 1 195 ? 15.656 -4.459 -21.620 1.00 88.25 195 TRP A C 1
ATOM 1661 O O . TRP A 1 195 ? 16.049 -4.690 -22.763 1.00 88.25 195 TRP A O 1
ATOM 1671 N N . TYR A 1 196 ? 15.093 -3.289 -21.305 1.00 89.06 196 TYR A N 1
ATOM 1672 C CA . TYR A 1 196 ? 14.992 -2.203 -22.285 1.00 89.06 196 TYR A CA 1
ATOM 1673 C C . TYR A 1 196 ? 16.367 -1.682 -22.705 1.00 89.06 196 TYR A C 1
ATOM 1675 O O . TYR A 1 196 ? 16.595 -1.515 -23.903 1.00 89.06 196 TYR A O 1
ATOM 1683 N N . ALA A 1 197 ? 17.271 -1.460 -21.750 1.00 87.12 197 ALA A N 1
ATOM 1684 C CA . ALA A 1 197 ? 18.632 -1.004 -22.015 1.00 87.12 197 ALA A CA 1
ATOM 1685 C C . ALA A 1 197 ? 19.379 -1.990 -22.919 1.00 87.12 197 ALA A C 1
ATOM 1687 O O . ALA A 1 197 ? 19.907 -1.597 -23.960 1.00 87.12 197 ALA A O 1
ATOM 1688 N N . PHE A 1 198 ? 19.318 -3.285 -22.587 1.00 87.69 198 PHE A N 1
ATOM 1689 C CA . PHE A 1 198 ? 19.860 -4.344 -23.426 1.00 87.69 198 PHE A CA 1
ATOM 1690 C C . PHE A 1 198 ? 19.221 -4.303 -24.811 1.00 87.69 198 PHE A C 1
ATOM 1692 O O . PHE A 1 198 ? 19.928 -4.139 -25.796 1.00 87.69 198 PHE A O 1
ATOM 1699 N N . ARG A 1 199 ? 17.886 -4.359 -24.919 1.00 86.38 199 ARG A N 1
ATOM 1700 C CA . ARG A 1 199 ? 17.172 -4.410 -26.207 1.00 86.38 199 ARG A CA 1
ATOM 1701 C C . ARG A 1 199 ? 17.514 -3.246 -27.138 1.00 86.38 199 ARG A C 1
ATOM 1703 O O . ARG A 1 199 ? 17.594 -3.470 -28.346 1.00 86.38 199 ARG A O 1
ATOM 1710 N N . LEU A 1 200 ? 17.707 -2.044 -26.602 1.00 86.75 200 LEU A N 1
ATOM 1711 C CA . LEU A 1 200 ? 17.985 -0.833 -27.378 1.00 86.75 200 LEU A CA 1
ATOM 1712 C C . LEU A 1 200 ? 19.432 -0.731 -27.882 1.00 86.75 200 LEU A C 1
ATOM 1714 O O . LEU A 1 200 ? 19.699 0.077 -28.771 1.00 86.75 200 LEU A O 1
ATOM 1718 N N . LYS A 1 201 ? 20.353 -1.563 -27.382 1.00 85.94 201 LYS A N 1
ATOM 1719 C CA . LYS A 1 201 ? 21.713 -1.669 -27.924 1.00 85.94 201 LYS A CA 1
ATOM 1720 C C . LYS A 1 201 ? 21.659 -2.147 -29.384 1.00 85.94 201 LYS A C 1
ATOM 1722 O O . LYS A 1 201 ? 21.027 -3.165 -29.663 1.00 85.94 201 LYS A O 1
ATOM 1727 N N . LYS A 1 202 ? 22.278 -1.415 -30.318 1.00 79.38 202 LYS A N 1
ATOM 1728 C CA . LYS A 1 202 ? 22.203 -1.715 -31.763 1.00 79.38 202 LYS A CA 1
ATOM 1729 C C . LYS A 1 202 ? 22.908 -3.026 -32.116 1.00 79.38 202 LYS A C 1
ATOM 1731 O O . LYS A 1 202 ? 22.262 -3.926 -32.643 1.00 79.38 202 LYS A O 1
ATOM 1736 N N . ASP A 1 203 ? 24.166 -3.158 -31.709 1.00 82.56 203 ASP A N 1
ATOM 1737 C CA . ASP A 1 203 ? 25.015 -4.292 -32.074 1.00 82.56 203 ASP A CA 1
ATOM 1738 C C . ASP A 1 203 ? 25.267 -5.161 -30.842 1.00 82.56 203 ASP A C 1
ATOM 1740 O O . ASP A 1 203 ? 25.997 -4.774 -29.927 1.00 82.56 203 ASP A O 1
ATOM 1744 N N . LYS A 1 204 ? 24.588 -6.312 -30.793 1.00 87.56 204 LYS A N 1
ATOM 1745 C CA . LYS A 1 204 ? 24.698 -7.282 -29.698 1.00 87.56 204 LYS A CA 1
ATOM 1746 C C . LYS A 1 204 ? 25.369 -8.544 -30.200 1.00 87.56 204 LYS A C 1
ATOM 1748 O O . LYS A 1 204 ? 24.930 -9.105 -31.205 1.00 87.56 204 LYS A O 1
ATOM 1753 N N . THR A 1 205 ? 26.376 -9.028 -29.488 1.00 88.31 205 THR A N 1
ATOM 1754 C CA . THR A 1 205 ? 26.996 -10.317 -29.821 1.00 88.31 205 THR A CA 1
ATOM 1755 C C . THR A 1 205 ? 26.162 -11.481 -29.274 1.00 88.31 205 THR A C 1
ATOM 1757 O O . THR A 1 205 ? 25.357 -11.315 -28.356 1.00 88.31 205 THR A O 1
ATOM 1760 N N . ILE A 1 206 ? 26.360 -12.690 -29.812 1.00 82.62 206 ILE A N 1
ATOM 1761 C CA . ILE A 1 206 ? 25.741 -13.915 -29.268 1.00 82.62 206 ILE A CA 1
ATOM 1762 C C . ILE A 1 206 ? 26.143 -14.107 -27.796 1.00 82.62 206 ILE A C 1
ATOM 1764 O O . ILE A 1 206 ? 25.311 -14.468 -26.968 1.00 82.62 206 ILE A O 1
ATOM 1768 N N . PHE A 1 207 ? 27.392 -13.788 -27.448 1.00 86.44 207 PHE A N 1
ATOM 1769 C CA . PHE A 1 207 ? 27.888 -13.847 -26.073 1.00 86.44 207 PHE A CA 1
ATOM 1770 C C . PHE A 1 207 ? 27.158 -12.877 -25.133 1.00 86.44 207 PHE A C 1
ATOM 1772 O O . PHE A 1 207 ? 26.858 -13.227 -23.995 1.00 86.44 207 PHE A O 1
ATOM 1779 N N . GLU A 1 208 ? 26.810 -11.680 -25.607 1.00 85.00 208 GLU A N 1
ATOM 1780 C CA . GLU A 1 208 ? 26.026 -10.714 -24.829 1.00 85.00 208 GLU A CA 1
ATOM 1781 C C . GLU A 1 208 ? 24.578 -11.167 -24.622 1.00 85.00 208 GLU A C 1
ATOM 1783 O O . GLU A 1 208 ? 24.007 -10.912 -23.564 1.00 85.00 208 GLU A O 1
ATOM 1788 N N . TRP A 1 209 ? 23.993 -11.877 -25.591 1.00 83.50 209 TRP A N 1
ATOM 1789 C CA . TRP A 1 209 ? 22.695 -12.533 -25.415 1.00 83.50 209 TRP A CA 1
ATOM 1790 C C . TRP A 1 209 ? 22.746 -13.644 -24.375 1.00 83.50 209 TRP A C 1
ATOM 1792 O O . TRP A 1 209 ? 21.881 -13.682 -23.505 1.00 83.50 209 TRP A O 1
ATOM 1802 N N . ILE A 1 210 ? 23.756 -14.513 -24.446 1.00 83.50 210 ILE A N 1
ATOM 1803 C CA . ILE A 1 210 ? 23.944 -15.589 -23.467 1.00 83.50 210 ILE A CA 1
ATOM 1804 C C . ILE A 1 210 ? 24.115 -14.978 -22.074 1.00 83.50 210 ILE A C 1
ATOM 1806 O O . ILE A 1 210 ? 23.330 -15.288 -21.188 1.00 83.50 210 ILE A O 1
ATOM 1810 N N . THR A 1 211 ? 25.040 -14.027 -21.921 1.00 85.94 211 THR A N 1
ATOM 1811 C CA . THR A 1 211 ? 25.301 -13.339 -20.647 1.00 85.94 211 THR A CA 1
ATOM 1812 C C . THR A 1 211 ? 24.048 -12.670 -20.078 1.00 85.94 211 THR A C 1
ATOM 1814 O O . THR A 1 211 ? 23.785 -12.787 -18.886 1.00 85.94 211 THR A O 1
ATOM 1817 N N . PHE A 1 212 ? 23.250 -11.985 -20.907 1.00 85.06 212 PHE A N 1
ATOM 1818 C CA . PHE A 1 212 ? 22.017 -11.334 -20.452 1.00 85.06 212 PHE A CA 1
ATOM 1819 C C . PHE A 1 212 ? 20.944 -12.338 -20.008 1.00 85.06 212 PHE A C 1
ATOM 1821 O O . PHE A 1 212 ? 20.247 -12.088 -19.030 1.00 85.06 212 PHE A O 1
ATOM 1828 N N . LEU A 1 213 ? 20.800 -13.463 -20.716 1.00 80.94 213 LEU A N 1
ATOM 1829 C CA . LEU A 1 213 ? 19.816 -14.500 -20.387 1.00 80.94 213 LEU A CA 1
ATOM 1830 C C . LEU A 1 213 ? 20.211 -15.339 -19.164 1.00 80.94 213 LEU A C 1
ATOM 1832 O O . LEU A 1 213 ? 19.339 -15.965 -18.571 1.00 80.94 213 LEU A O 1
ATOM 1836 N N . THR A 1 214 ? 21.493 -15.349 -18.794 1.00 82.88 214 THR A N 1
ATOM 1837 C CA . THR A 1 214 ? 22.015 -16.040 -17.605 1.00 82.88 214 THR A CA 1
ATOM 1838 C C . THR A 1 214 ? 22.136 -15.140 -16.371 1.00 82.88 214 THR A C 1
ATOM 1840 O O . THR A 1 214 ? 22.637 -15.597 -15.350 1.00 82.88 214 THR A O 1
ATOM 1843 N N . MET A 1 215 ? 21.746 -13.861 -16.448 1.00 73.50 215 MET A N 1
ATOM 1844 C CA . MET A 1 215 ? 21.648 -12.996 -15.266 1.00 73.50 215 MET A CA 1
ATOM 1845 C C . MET A 1 215 ? 20.318 -13.260 -14.549 1.00 73.50 215 MET A C 1
ATOM 1847 O O . MET A 1 215 ? 19.264 -12.973 -15.117 1.00 73.50 215 MET A O 1
ATOM 1851 N N . ASP A 1 216 ? 20.396 -13.782 -13.322 1.00 53.25 216 ASP A N 1
ATOM 1852 C CA . ASP A 1 216 ? 19.254 -13.988 -12.412 1.00 53.25 216 ASP A CA 1
ATOM 1853 C C . ASP A 1 216 ? 18.526 -12.675 -12.042 1.00 53.25 216 ASP A C 1
ATOM 1855 O O . ASP A 1 216 ? 19.205 -11.651 -11.765 1.00 53.25 216 ASP A O 1
#

Radius of gyration: 24.9 Å; chains: 1; bounding box: 69×35×75 Å

InterPro domains:
  IPR006526 Exported protein, PHISTa/b/c, conserved domain, Plasmodium [TIGR01639] (60-112)
  IPR019111 Plasmodium RESA, N-terminal [PF09687] (61-185)
  IPR044885 Plasmodium RESA, N-terminal helical domain superfamily [G3DSA:6.10.280.180] (62-209)

Sequence (216 aa):
MNKIAKKDSCSDLQYDKKEKKRTNYLQSLKVIQELMQNGVVSKENKDDKSNNEELVSFEENYTEKEINDILSKLNEFVSLKDMFIIFNQVKRIERKKFLCMEQYINEYIEKLIKSNNVPTYIKRKCMAKVNFHMTNDYLDLEERILQNFYTMLYRGSMSKSKFIQLINEQRDNWLNQRRQLNIMWKDIMERRMKWYAFRLKKDKTIFEWITFLTMD

Secondary structure (DSSP, 8-state):
--------HHHHHHHHHHHHHHHHHHHHHHHHHHHHHHTT-----------------TT----HHHHHHHHHH--SEE-HHHHHHHHHHHHHHHHHHHHHHHHHHHHHHHHHHHHTT--HHHHHHHHHHHHHHHHHHHHHHHHHHHHHHHHHHTT--EEHHHHHHHHHHHHHHHHHHHHHHHHHHHHHHHHHHHHHHHHH-SS--HHHHHHHHT--

Foldseek 3Di:
DDDPDPDDPVVVVVVVVVVVLVVVLVVLVVVVVVVVVVVVDDDDDDDDDDDPPDPPDLPDQDDPVVLVVVLVPDDQKHFLVRLVSSVVNLVVVLVVVLVVLLVVLLVLLVVLCVVLVNDPVVSVVLSVVLCVVSVVLVVVVVSVLVVVSVVVSVVGIDGSVVSVVSSVVVNVVSVVSSVVSSVVSSVVSNLVSLVRSLVPDPDDDPVNVVVNVPDD

Organism: NCBI:txid580059